Protein AF-A0A2T7P082-F1 (afdb_monomer)

Nearest PDB structures (foldseek):
  3e4b-assembly1_A  TM=2.153E-01  e=4.544E+00  Pseudomonas fluorescens

Sequence (192 aa):
MSVCWSILVTSRGQCLWRNLQSLGLQDWYLEPENSLLIKTIQALAFVPPDDVIEAFQQLMDSLDADTDETLSDFLAYFESTCTWLGIVQRGRRRRPKFDVAMWNVYNRVGDNLPRTNNSVEGWHRAFDKRMSVTHPTLGRLVSKLRKEQASTELMNEQLAMGNLETFPQTTHRAKEDEITFWHNLLMLVTLN

Solvent-accessible surface area (backbone atoms only — not comparable to full-atom values): 11313 Å² total; per-residue (Å²): 144,86,87,66,66,42,51,39,57,64,48,42,56,51,50,53,50,52,51,42,50,74,71,64,44,56,71,63,41,69,41,68,67,50,39,47,52,57,48,52,67,58,48,48,30,59,36,56,80,86,49,35,63,59,58,49,50,57,53,58,75,68,52,52,70,72,56,46,63,73,38,44,72,58,49,52,50,45,34,58,41,52,36,72,76,49,70,62,61,91,88,42,71,53,84,40,78,40,58,55,84,66,55,47,40,33,68,42,60,76,67,70,49,78,69,53,56,56,68,58,52,50,49,49,54,53,48,51,63,74,62,72,55,96,79,66,54,70,71,58,48,52,57,49,52,54,51,50,49,54,55,49,53,54,50,51,53,37,50,75,71,66,54,78,78,76,72,85,77,75,85,56,66,77,60,53,56,53,50,54,49,51,52,52,49,50,57,60,63,74,72,112

pLDDT: mean 72.01, std 17.74, range [27.83, 91.75]

Foldseek 3Di:
DPDPQLVQLVVVLVVLVVQCVVLVCPVVCVDPVNVVLSVQLSCLLQDDLVCSQVSVVVSLVPDDPVRCVSCVSSVVVCCQAANQNDPCDPNDGDDHPDRSVRRRCNVVVVVVHDSHCVVVVVVVVVLCVVLVDPDDDPVSVVVSVVVVVVVVVVVVVCVVVVNPPDDPPDPPVVVVVVVVVVVVVVVVVVPD

Structure (mmCIF, N/CA/C/O backbone):
data_AF-A0A2T7P082-F1
#
_entry.id   AF-A0A2T7P082-F1
#
loop_
_atom_site.group_PDB
_atom_site.id
_atom_site.type_symbol
_atom_site.label_atom_id
_atom_site.label_alt_id
_atom_site.label_comp_id
_atom_site.label_asym_id
_atom_site.label_entity_id
_atom_site.label_seq_id
_atom_site.pdbx_PDB_ins_code
_atom_site.Cartn_x
_atom_site.Cartn_y
_atom_site.Cartn_z
_atom_site.occupancy
_atom_site.B_iso_or_equiv
_atom_site.auth_seq_id
_atom_site.auth_comp_id
_atom_site.auth_asym_id
_atom_site.auth_atom_id
_atom_site.pdbx_PDB_model_num
ATOM 1 N N . MET A 1 1 ? -8.773 -11.435 13.326 1.00 27.83 1 MET A N 1
ATOM 2 C CA . MET A 1 1 ? -8.042 -11.564 12.044 1.00 27.83 1 MET A CA 1
ATOM 3 C C . MET A 1 1 ? -8.545 -10.536 11.028 1.00 27.83 1 MET A C 1
ATOM 5 O O . MET A 1 1 ? -9.028 -10.900 9.970 1.00 27.83 1 MET A O 1
ATOM 9 N N . SER A 1 2 ? -8.448 -9.242 11.339 1.00 31.81 2 SER A N 1
ATOM 10 C CA . SER A 1 2 ? -8.725 -8.177 10.365 1.00 31.81 2 SER A CA 1
ATOM 11 C C . SER A 1 2 ? -7.968 -6.925 10.796 1.00 31.81 2 SER A C 1
ATOM 13 O O . SER A 1 2 ? -8.520 -6.022 11.408 1.00 31.81 2 SER A O 1
ATOM 15 N N . VAL A 1 3 ? -6.645 -6.953 10.624 1.00 31.61 3 VAL A N 1
ATOM 16 C CA . VAL A 1 3 ? -5.763 -5.833 11.012 1.00 31.61 3 VAL A CA 1
ATOM 17 C C . VAL A 1 3 ? -4.799 -5.444 9.885 1.00 31.61 3 VAL A C 1
ATOM 19 O O . VAL A 1 3 ? -3.891 -4.661 10.104 1.00 31.61 3 VAL A O 1
ATOM 22 N N . CYS A 1 4 ? -4.962 -5.961 8.661 1.00 32.59 4 CYS A N 1
ATOM 23 C CA . CYS A 1 4 ? -3.943 -5.765 7.621 1.00 32.59 4 CYS A CA 1
ATOM 24 C C . CYS A 1 4 ? -4.495 -5.566 6.203 1.00 32.59 4 CYS A C 1
ATOM 26 O O . CYS A 1 4 ? -3.857 -5.971 5.241 1.00 32.59 4 CYS A O 1
ATOM 28 N N . TRP A 1 5 ? -5.676 -4.959 6.048 1.00 34.06 5 TRP A N 1
ATOM 29 C CA . TRP A 1 5 ? -6.229 -4.708 4.706 1.00 34.06 5 TRP A CA 1
ATOM 30 C C . TRP A 1 5 ? -5.867 -3.317 4.171 1.00 34.06 5 TRP A C 1
ATOM 32 O O . TRP A 1 5 ? -5.486 -3.169 3.018 1.00 34.06 5 TRP A O 1
ATOM 42 N N . SER A 1 6 ? -5.843 -2.299 5.032 1.00 38.06 6 SER A N 1
ATOM 43 C CA . SER A 1 6 ? -5.494 -0.926 4.640 1.00 38.06 6 SER A CA 1
ATOM 44 C C . SER A 1 6 ? -3.979 -0.661 4.536 1.00 38.06 6 SER A C 1
ATOM 46 O O . SER A 1 6 ? -3.558 0.345 3.973 1.00 38.06 6 SER A O 1
ATOM 48 N N . ILE A 1 7 ? -3.144 -1.567 5.062 1.00 41.41 7 ILE A N 1
ATOM 49 C CA . ILE A 1 7 ? -1.682 -1.524 4.899 1.00 41.41 7 ILE A CA 1
ATOM 50 C C . ILE A 1 7 ? -1.299 -1.914 3.469 1.00 41.41 7 ILE A C 1
ATOM 52 O O . ILE A 1 7 ? -0.265 -1.475 2.991 1.00 41.41 7 ILE A O 1
ATOM 56 N N . LEU A 1 8 ? -2.119 -2.680 2.746 1.00 45.69 8 LEU A N 1
ATOM 57 C CA . LEU A 1 8 ? -1.690 -3.312 1.501 1.00 45.69 8 LEU A CA 1
ATOM 58 C C . LEU A 1 8 ? -1.368 -2.333 0.371 1.00 45.69 8 LEU A C 1
ATOM 60 O O . LEU A 1 8 ? -0.410 -2.598 -0.332 1.00 45.69 8 LEU A O 1
ATOM 64 N N . VAL A 1 9 ? -2.045 -1.189 0.217 1.00 48.53 9 VAL A N 1
ATOM 65 C CA . VAL A 1 9 ? -1.730 -0.253 -0.890 1.00 48.53 9 VAL A CA 1
ATOM 66 C C . VAL A 1 9 ? -0.492 0.601 -0.613 1.00 48.53 9 VAL A C 1
ATOM 68 O O . VAL A 1 9 ? 0.390 0.696 -1.462 1.00 48.53 9 VAL A O 1
ATOM 71 N N . THR A 1 10 ? -0.374 1.202 0.575 1.00 52.78 10 THR A N 1
ATOM 72 C CA . THR A 1 10 ? 0.832 1.959 0.965 1.00 52.78 10 THR A CA 1
ATOM 73 C C . THR A 1 10 ? 2.030 1.043 1.193 1.00 52.78 10 THR A C 1
ATOM 75 O O . THR A 1 10 ? 3.139 1.374 0.784 1.00 52.78 10 THR A O 1
ATOM 78 N N . SER A 1 11 ? 1.819 -0.138 1.776 1.00 63.59 11 SER A N 1
ATOM 79 C CA . SER A 1 11 ? 2.851 -1.172 1.874 1.00 63.59 11 SER A CA 1
ATOM 80 C C . SER A 1 11 ? 3.227 -1.708 0.503 1.00 63.59 11 SER A C 1
ATOM 82 O O . SER A 1 11 ? 4.404 -1.919 0.268 1.00 63.59 11 SER A O 1
ATOM 84 N N . ARG A 1 12 ? 2.289 -1.859 -0.441 1.00 69.44 12 ARG A N 1
ATOM 85 C CA . ARG A 1 12 ? 2.613 -2.277 -1.813 1.00 69.44 12 ARG A CA 1
ATOM 86 C C . ARG A 1 12 ? 3.470 -1.243 -2.522 1.00 69.44 12 ARG A C 1
ATOM 88 O O . ARG A 1 12 ? 4.502 -1.632 -3.050 1.00 69.44 12 ARG A O 1
ATOM 95 N N . GLY A 1 13 ? 3.106 0.040 -2.494 1.00 74.31 13 GLY A N 1
ATOM 96 C CA . GLY A 1 13 ? 3.964 1.097 -3.045 1.00 74.31 13 GLY A CA 1
ATOM 97 C C . GLY A 1 13 ? 5.368 1.054 -2.432 1.00 74.31 13 GLY A C 1
ATOM 98 O O . GLY A 1 13 ? 6.366 1.066 -3.146 1.00 74.31 13 GLY A O 1
ATOM 99 N N . GLN A 1 14 ? 5.454 0.863 -1.112 1.00 78.62 14 GLN A N 1
ATOM 100 C CA . GLN A 1 14 ? 6.728 0.728 -0.408 1.00 78.62 14 GLN A CA 1
ATOM 101 C C . GLN A 1 14 ? 7.499 -0.558 -0.762 1.00 78.62 14 GLN A C 1
ATOM 103 O O . GLN A 1 14 ? 8.725 -0.537 -0.830 1.00 78.62 14 GLN A O 1
ATOM 108 N N . CYS A 1 15 ? 6.818 -1.687 -0.949 1.00 82.00 15 CYS A N 1
ATOM 109 C CA . CYS A 1 15 ? 7.418 -2.968 -1.319 1.00 82.00 15 CYS A CA 1
ATOM 110 C C . CYS A 1 15 ? 7.942 -2.933 -2.754 1.00 82.00 15 CYS A C 1
ATOM 112 O O . CYS A 1 15 ? 9.057 -3.388 -2.986 1.00 82.00 15 CYS A O 1
ATOM 114 N N . LEU A 1 16 ? 7.183 -2.343 -3.681 1.00 83.62 16 LEU A N 1
ATOM 115 C CA . LEU A 1 16 ? 7.618 -2.116 -5.059 1.00 83.62 16 LEU A CA 1
ATOM 116 C C . LEU A 1 16 ? 8.822 -1.179 -5.093 1.00 83.62 16 LEU A C 1
ATOM 118 O O . LEU A 1 16 ? 9.816 -1.499 -5.731 1.00 83.62 16 LEU A O 1
ATOM 122 N N . TRP A 1 17 ? 8.789 -0.090 -4.323 1.00 86.75 17 TRP A N 1
ATOM 123 C CA . TRP A 1 17 ? 9.935 0.805 -4.195 1.00 86.75 17 TRP A CA 1
ATOM 124 C C . TRP A 1 17 ? 11.178 0.087 -3.658 1.00 86.75 17 TRP A C 1
ATOM 126 O O . TRP A 1 17 ? 12.250 0.199 -4.238 1.00 86.75 17 TRP A O 1
ATOM 136 N N . ARG A 1 18 ? 11.048 -0.711 -2.591 1.00 87.12 18 ARG A N 1
ATOM 137 C CA . ARG A 1 18 ? 12.175 -1.489 -2.047 1.00 87.12 18 ARG A CA 1
ATOM 138 C C . ARG A 1 18 ? 12.719 -2.513 -3.040 1.00 87.12 18 ARG A C 1
ATOM 140 O O . ARG A 1 18 ? 13.927 -2.721 -3.072 1.00 87.12 18 ARG A O 1
ATOM 147 N N . ASN A 1 19 ? 11.850 -3.149 -3.824 1.00 86.75 19 ASN A N 1
ATOM 148 C CA . ASN A 1 19 ? 12.273 -4.072 -4.872 1.00 86.75 19 ASN A CA 1
ATOM 149 C C . ASN A 1 19 ? 13.068 -3.328 -5.958 1.00 86.75 19 ASN A C 1
ATOM 151 O O . ASN A 1 19 ? 14.204 -3.699 -6.239 1.00 86.75 19 ASN A O 1
ATOM 155 N N . LEU A 1 20 ? 12.542 -2.208 -6.451 1.00 89.25 20 LEU A N 1
ATOM 156 C CA . LEU A 1 20 ? 13.211 -1.350 -7.429 1.00 89.25 20 LEU A CA 1
ATOM 157 C C . LEU A 1 20 ? 14.576 -0.858 -6.915 1.00 89.25 20 LEU A C 1
ATOM 159 O O . LEU A 1 20 ? 15.576 -0.911 -7.626 1.00 89.25 20 LEU A O 1
ATOM 163 N N . GLN A 1 21 ? 14.650 -0.477 -5.636 1.00 90.25 21 GLN A N 1
ATOM 164 C CA . GLN A 1 21 ? 15.907 -0.127 -4.976 1.00 90.25 21 GLN A CA 1
ATOM 165 C C . GLN A 1 21 ? 16.893 -1.297 -4.912 1.00 90.25 21 GLN A C 1
ATOM 167 O O . GLN A 1 21 ? 18.086 -1.080 -5.101 1.00 90.25 21 GLN A O 1
ATOM 172 N N . SER A 1 22 ? 16.422 -2.515 -4.632 1.00 90.38 22 SER A N 1
ATOM 173 C CA . SER A 1 22 ? 17.282 -3.703 -4.565 1.00 90.38 22 SER A CA 1
ATOM 174 C C . SER A 1 22 ? 17.858 -4.114 -5.921 1.00 90.38 22 SER A C 1
ATOM 176 O O . SER A 1 22 ? 18.912 -4.739 -5.957 1.00 90.38 22 SER A O 1
ATOM 178 N N . LEU A 1 23 ? 17.199 -3.715 -7.013 1.00 90.44 23 LEU A N 1
ATOM 179 C CA . LEU A 1 23 ? 17.652 -3.920 -8.389 1.00 90.44 23 LEU A CA 1
ATOM 180 C C . LEU A 1 23 ? 18.589 -2.804 -8.885 1.00 90.44 23 LEU A C 1
ATOM 182 O O . LEU A 1 23 ? 19.071 -2.866 -10.007 1.00 90.44 23 LEU A O 1
ATOM 186 N N . GLY A 1 24 ? 18.854 -1.775 -8.070 1.00 90.88 24 GLY A N 1
ATOM 187 C CA . GLY A 1 24 ? 19.717 -0.653 -8.457 1.00 90.88 24 GLY A CA 1
ATOM 188 C C . GLY A 1 24 ? 19.071 0.343 -9.428 1.00 90.88 24 GLY A C 1
ATOM 189 O O . GLY A 1 24 ? 19.746 1.246 -9.903 1.00 90.88 24 GLY A O 1
ATOM 190 N N . LEU A 1 25 ? 17.761 0.249 -9.677 1.00 91.44 25 LEU A N 1
ATOM 191 C CA . LEU A 1 25 ? 17.032 1.073 -10.656 1.00 91.44 25 LEU A CA 1
ATOM 192 C C . LEU A 1 25 ? 16.650 2.473 -10.135 1.00 91.44 25 LEU A C 1
ATOM 194 O O . LEU A 1 25 ? 15.729 3.113 -10.634 1.00 91.44 25 LEU A O 1
ATOM 198 N N . GLN A 1 26 ? 17.329 2.954 -9.095 1.00 91.38 26 GLN A N 1
ATOM 199 C CA . GLN A 1 26 ? 16.997 4.210 -8.415 1.00 91.38 26 GLN A CA 1
ATOM 200 C C . GLN A 1 26 ? 17.194 5.416 -9.329 1.00 91.38 26 GLN A C 1
ATOM 202 O O . GLN A 1 26 ? 16.302 6.256 -9.416 1.00 91.38 26 GLN A O 1
ATOM 207 N N . ASP A 1 27 ? 18.334 5.459 -10.018 1.00 90.44 27 ASP A N 1
ATOM 208 C CA . ASP A 1 27 ? 18.674 6.541 -10.939 1.00 90.44 27 ASP A CA 1
ATOM 209 C C . ASP A 1 27 ? 17.796 6.488 -12.193 1.00 90.44 27 ASP A C 1
ATOM 211 O O . ASP A 1 27 ? 17.297 7.516 -12.636 1.00 90.44 27 ASP A O 1
ATOM 215 N N . TRP A 1 28 ? 17.502 5.280 -12.688 1.00 90.00 28 TRP A N 1
ATOM 216 C CA . TRP A 1 28 ? 16.560 5.056 -13.788 1.00 90.00 28 TRP A CA 1
ATOM 217 C C . TRP A 1 28 ? 15.158 5.600 -13.463 1.00 90.00 28 TRP A C 1
ATOM 219 O O . TRP A 1 28 ? 14.527 6.255 -14.289 1.00 90.00 28 TRP A O 1
ATOM 229 N N . TYR A 1 29 ? 14.686 5.420 -12.226 1.00 90.12 29 TYR A N 1
ATOM 230 C CA . TYR A 1 29 ? 13.394 5.946 -11.771 1.00 90.12 29 TYR A CA 1
ATOM 231 C C . TYR A 1 29 ? 13.342 7.483 -11.651 1.00 90.12 29 TYR A C 1
ATOM 233 O O . TYR A 1 29 ? 12.246 8.042 -11.562 1.00 90.12 29 TYR A O 1
ATOM 241 N N . LEU A 1 30 ? 14.480 8.190 -11.624 1.00 90.56 30 LEU A N 1
ATOM 242 C CA . LEU A 1 30 ? 14.488 9.660 -11.550 1.00 90.56 30 LEU A CA 1
ATOM 243 C C . LEU A 1 30 ? 13.947 10.311 -12.826 1.00 90.56 30 LEU A C 1
ATOM 245 O O . LEU A 1 30 ? 13.477 11.450 -12.775 1.00 90.56 30 LEU A O 1
ATOM 249 N N . GLU A 1 31 ? 13.989 9.599 -13.950 1.00 91.75 31 GLU A N 1
ATOM 250 C CA . GLU A 1 31 ? 13.405 10.068 -15.1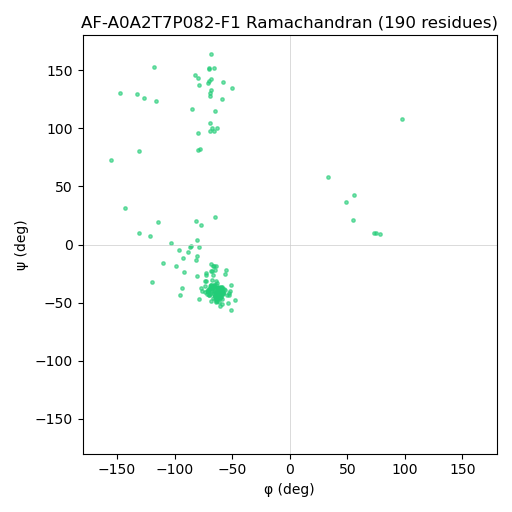98 1.00 91.75 31 GLU A CA 1
ATOM 251 C C . GLU A 1 31 ? 11.867 10.110 -15.091 1.00 91.75 31 GLU A C 1
ATOM 253 O O . GLU A 1 31 ? 11.245 9.147 -14.622 1.00 91.75 31 GLU A O 1
ATOM 258 N N . PRO A 1 32 ? 11.214 11.211 -15.514 1.00 89.44 32 PRO A N 1
ATOM 259 C CA . PRO A 1 32 ? 9.769 11.375 -15.352 1.00 89.44 32 PRO A CA 1
ATOM 260 C C . PRO A 1 32 ? 8.930 10.262 -15.989 1.00 89.44 32 PRO A C 1
ATOM 262 O O . PRO A 1 32 ? 7.928 9.852 -15.402 1.00 89.44 32 PRO A O 1
ATOM 265 N N . GLU A 1 33 ? 9.342 9.766 -17.156 1.00 88.19 33 GLU A N 1
ATOM 266 C CA . GLU A 1 33 ? 8.649 8.715 -17.913 1.00 88.19 33 GLU A CA 1
ATOM 267 C C . GLU A 1 33 ? 8.692 7.374 -17.166 1.00 88.19 33 GLU A C 1
ATOM 269 O O . GLU A 1 33 ? 7.655 6.753 -16.923 1.00 88.19 33 GLU A O 1
ATOM 274 N N . ASN A 1 34 ? 9.865 6.998 -16.656 1.00 88.50 34 ASN A N 1
ATOM 275 C CA . ASN A 1 34 ? 10.063 5.788 -15.855 1.00 88.50 34 ASN A CA 1
ATOM 276 C C . ASN A 1 34 ? 9.318 5.871 -14.514 1.00 88.50 34 AS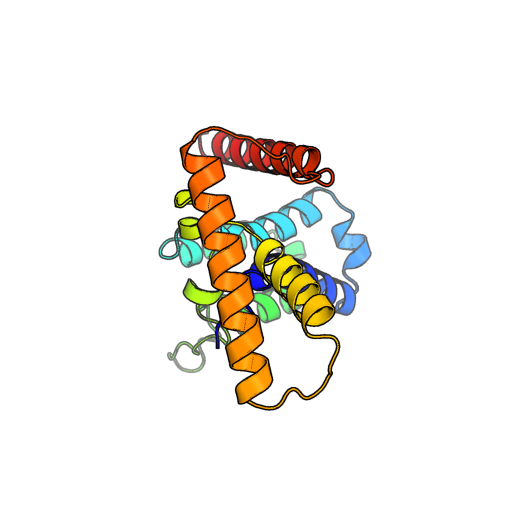N A C 1
ATOM 278 O O . ASN A 1 34 ? 8.678 4.913 -14.069 1.00 88.50 34 ASN A O 1
ATOM 282 N N . SER A 1 35 ? 9.336 7.046 -13.873 1.00 88.19 35 SER A N 1
ATOM 283 C CA . SER A 1 35 ? 8.550 7.293 -12.662 1.00 88.19 35 SER A CA 1
ATOM 284 C C . SER A 1 35 ? 7.054 7.128 -12.919 1.00 88.19 35 SER A C 1
ATOM 286 O O . SER A 1 35 ? 6.342 6.553 -12.087 1.00 88.19 35 SER A O 1
ATOM 288 N N . LEU A 1 36 ? 6.573 7.623 -14.061 1.00 88.38 36 LEU A N 1
ATOM 289 C CA . LEU A 1 36 ? 5.182 7.489 -14.465 1.00 88.38 36 LEU A CA 1
ATOM 290 C C . LEU A 1 36 ? 4.821 6.021 -14.685 1.00 88.38 36 LEU A C 1
ATOM 292 O O . LEU A 1 36 ? 3.833 5.581 -14.109 1.00 88.38 36 LEU A O 1
ATOM 296 N N . LEU A 1 37 ? 5.645 5.245 -15.393 1.00 88.62 37 LEU A N 1
ATOM 297 C CA . LEU A 1 37 ? 5.424 3.811 -15.604 1.00 88.62 37 LEU A CA 1
ATOM 298 C C . LEU A 1 37 ? 5.234 3.056 -14.279 1.00 88.62 37 LEU A C 1
ATOM 300 O O . LEU A 1 37 ? 4.238 2.358 -14.076 1.00 88.62 37 LEU A O 1
ATOM 304 N N . ILE A 1 38 ? 6.139 3.253 -13.320 1.00 87.81 38 ILE A N 1
ATOM 305 C CA . ILE A 1 38 ? 6.046 2.610 -12.002 1.00 87.81 38 ILE A CA 1
ATOM 306 C C . ILE A 1 38 ? 4.800 3.068 -11.229 1.00 87.81 38 ILE A C 1
ATOM 308 O O . ILE A 1 38 ? 4.184 2.273 -10.509 1.00 87.81 38 ILE A O 1
ATOM 312 N N . LYS A 1 39 ? 4.391 4.334 -11.370 1.00 87.31 39 LYS A N 1
ATOM 313 C CA . LYS A 1 39 ? 3.136 4.838 -10.791 1.00 87.31 39 LYS A CA 1
ATOM 314 C C . LYS A 1 39 ? 1.914 4.231 -11.477 1.00 87.31 39 LYS A C 1
ATOM 316 O O . LYS A 1 39 ? 0.962 3.905 -10.774 1.00 87.31 39 LYS A O 1
ATOM 321 N N . THR A 1 40 ? 1.950 3.994 -12.784 1.00 86.25 40 THR A N 1
ATOM 322 C CA . THR A 1 40 ? 0.889 3.304 -13.534 1.00 86.25 40 THR A CA 1
ATOM 323 C C . THR A 1 40 ? 0.734 1.860 -13.056 1.00 86.25 40 THR A C 1
ATOM 325 O O . THR A 1 40 ? -0.375 1.427 -12.743 1.00 86.25 40 THR A O 1
ATOM 328 N N . ILE A 1 41 ? 1.841 1.141 -12.836 1.00 85.50 41 ILE A N 1
ATOM 329 C CA . ILE A 1 41 ? 1.825 -0.206 -12.230 1.00 85.50 41 ILE A CA 1
ATOM 330 C C . ILE A 1 41 ? 1.211 -0.175 -10.818 1.00 85.50 41 ILE A C 1
ATOM 332 O O . ILE A 1 41 ? 0.480 -1.084 -10.405 1.00 85.50 41 ILE A O 1
ATOM 336 N N . GLN A 1 42 ? 1.468 0.876 -10.036 1.00 84.69 42 GLN A N 1
ATOM 337 C CA . GLN A 1 42 ? 0.803 1.071 -8.742 1.00 84.69 42 GLN A CA 1
ATOM 338 C C . GLN A 1 42 ? -0.690 1.393 -8.900 1.00 84.69 42 GLN A C 1
ATOM 340 O O . GLN A 1 42 ? -1.499 0.906 -8.105 1.00 84.69 42 GLN A O 1
ATOM 345 N N . ALA A 1 43 ? -1.054 2.152 -9.933 1.00 86.44 43 ALA A N 1
ATOM 346 C CA . ALA A 1 43 ? -2.418 2.574 -10.222 1.00 86.44 43 ALA A CA 1
ATOM 347 C C . ALA A 1 43 ? -3.344 1.412 -10.616 1.00 86.44 43 ALA A C 1
ATOM 349 O O . ALA A 1 43 ? -4.551 1.518 -10.424 1.00 86.44 43 ALA A O 1
ATOM 350 N N . LEU A 1 44 ? -2.806 0.257 -11.024 1.00 84.88 44 LEU A N 1
ATOM 351 C CA . LEU A 1 44 ? -3.591 -0.965 -11.262 1.00 84.88 44 LEU A CA 1
ATOM 352 C C . LEU A 1 44 ? -4.432 -1.407 -10.053 1.00 84.88 44 LEU A C 1
ATOM 354 O O . LEU A 1 44 ? -5.413 -2.124 -10.209 1.00 84.88 44 LEU A O 1
ATOM 358 N N . ALA A 1 45 ? -4.083 -0.983 -8.832 1.00 83.56 45 ALA A N 1
ATOM 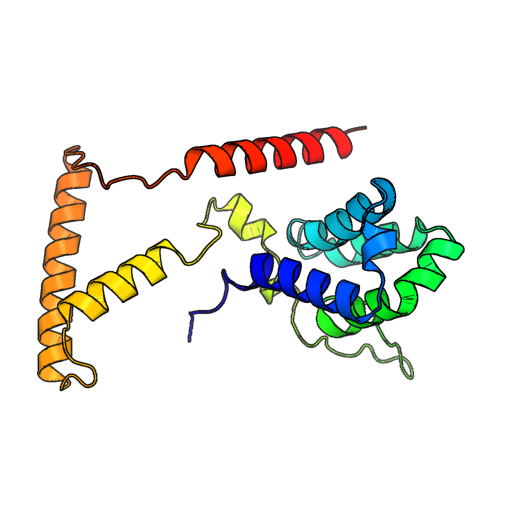359 C CA . ALA A 1 45 ? -4.916 -1.212 -7.648 1.00 83.56 45 ALA A CA 1
ATOM 360 C C . ALA A 1 45 ? -6.285 -0.506 -7.706 1.00 83.56 45 ALA A C 1
ATOM 362 O O . ALA A 1 45 ? -7.184 -0.877 -6.954 1.00 83.56 45 ALA A O 1
ATOM 363 N N . PHE A 1 46 ? -6.434 0.494 -8.573 1.00 83.94 46 PHE A N 1
ATOM 364 C CA . PHE A 1 46 ? -7.646 1.286 -8.770 1.00 83.94 46 PHE A CA 1
ATOM 365 C C . PHE A 1 46 ? -8.422 0.895 -10.031 1.00 83.94 46 PHE A C 1
ATOM 367 O O . PHE A 1 46 ? -9.435 1.517 -10.316 1.00 83.94 46 PHE A O 1
ATOM 374 N N . VAL A 1 47 ? -7.973 -0.105 -10.786 1.00 85.44 47 VAL A N 1
ATOM 375 C CA . VAL A 1 47 ? -8.712 -0.637 -11.940 1.00 85.44 47 VAL A CA 1
ATOM 376 C C . VAL A 1 47 ? -9.768 -1.629 -11.430 1.00 85.44 47 VAL A C 1
ATOM 378 O O . VAL A 1 47 ? -9.499 -2.305 -10.429 1.00 85.44 47 VAL A O 1
ATOM 381 N N . PRO A 1 48 ? -10.960 -1.740 -12.048 1.00 86.50 48 PRO A N 1
ATOM 382 C CA . PRO A 1 48 ? -11.923 -2.781 -11.700 1.00 86.50 48 PRO A CA 1
ATOM 383 C C . PRO A 1 48 ? -11.255 -4.167 -11.678 1.00 86.50 48 PRO A C 1
ATOM 385 O O . PRO A 1 48 ? -10.486 -4.466 -12.589 1.00 86.50 48 PRO A O 1
ATOM 388 N N . PRO A 1 49 ? -11.503 -5.020 -10.663 1.00 83.25 49 PRO A N 1
ATOM 389 C CA . PRO A 1 49 ? -10.800 -6.296 -10.492 1.00 83.25 49 PRO A CA 1
ATOM 390 C C . PRO A 1 49 ? -10.776 -7.197 -11.732 1.00 83.25 49 PRO A C 1
ATOM 392 O O . PRO A 1 49 ? -9.781 -7.887 -11.953 1.00 83.25 49 PRO A O 1
ATOM 395 N N . ASP A 1 50 ? -11.852 -7.168 -12.518 1.00 84.56 50 ASP A N 1
ATOM 396 C CA . ASP A 1 50 ? -12.010 -7.970 -13.733 1.00 84.56 50 ASP A CA 1
ATOM 397 C C . ASP A 1 50 ? -11.125 -7.458 -14.887 1.00 84.56 50 ASP A C 1
ATOM 399 O O . ASP A 1 50 ? -10.583 -8.259 -15.648 1.00 84.56 50 ASP A O 1
ATOM 403 N N . ASP A 1 51 ? -10.876 -6.146 -14.938 1.00 84.81 51 ASP A N 1
ATOM 404 C CA . ASP A 1 51 ? -10.129 -5.471 -16.010 1.00 84.81 51 ASP A CA 1
ATOM 405 C C . ASP A 1 51 ? -8.628 -5.340 -15.696 1.00 84.81 51 ASP A C 1
ATOM 407 O O . ASP A 1 51 ? -7.820 -5.022 -16.567 1.00 84.81 51 ASP A O 1
ATOM 411 N N . VAL A 1 52 ? -8.214 -5.607 -14.449 1.00 83.06 52 VAL A N 1
ATOM 412 C CA . VAL A 1 52 ? -6.812 -5.506 -13.992 1.00 83.06 52 VAL A CA 1
ATOM 413 C C . VAL A 1 52 ? -5.848 -6.278 -14.897 1.00 83.06 52 VAL A C 1
ATOM 415 O O . VAL A 1 52 ? -4.723 -5.835 -15.130 1.00 83.06 52 VAL A O 1
ATOM 418 N N . ILE A 1 53 ? -6.264 -7.463 -15.350 1.00 80.06 53 ILE A N 1
ATOM 419 C CA . ILE A 1 53 ? -5.429 -8.351 -16.166 1.00 80.06 53 ILE A CA 1
ATOM 420 C C . ILE A 1 53 ? -5.190 -7.726 -17.538 1.00 80.06 53 ILE A C 1
ATOM 422 O O . ILE A 1 53 ? -4.045 -7.651 -17.979 1.00 80.06 53 ILE A O 1
ATOM 426 N N . GLU A 1 54 ? -6.258 -7.262 -18.180 1.00 83.50 54 GLU A N 1
ATOM 427 C CA . GLU A 1 54 ? -6.194 -6.641 -19.498 1.00 83.50 54 GLU A CA 1
ATOM 428 C C . GLU A 1 54 ? -5.399 -5.331 -19.449 1.00 83.50 54 GLU A C 1
ATOM 430 O O . GLU A 1 54 ? -4.490 -5.132 -20.251 1.00 83.50 54 GLU A O 1
ATOM 435 N N . ALA A 1 55 ? -5.648 -4.491 -18.441 1.00 85.56 55 ALA A N 1
ATOM 436 C CA . ALA A 1 55 ? -4.933 -3.231 -18.253 1.00 85.56 55 ALA A CA 1
ATOM 437 C C . ALA A 1 55 ? -3.418 -3.425 -18.072 1.00 85.56 55 ALA A C 1
ATOM 439 O O . ALA A 1 55 ? -2.626 -2.617 -18.552 1.00 85.56 55 ALA A O 1
ATOM 440 N N . PHE A 1 56 ? -2.987 -4.497 -17.397 1.00 84.00 56 PHE A N 1
ATOM 441 C CA . PHE A 1 56 ? -1.558 -4.795 -17.298 1.00 84.00 56 PHE A CA 1
ATOM 442 C C . PHE A 1 56 ? -0.977 -5.302 -18.620 1.00 84.00 56 PHE A C 1
ATOM 444 O O . PHE A 1 56 ? 0.137 -4.926 -18.961 1.00 84.00 56 PHE A O 1
ATOM 451 N N . GLN A 1 57 ? -1.697 -6.148 -19.362 1.00 83.69 57 GLN A N 1
ATOM 452 C CA . GLN A 1 57 ? -1.219 -6.633 -20.662 1.00 83.69 57 GLN A CA 1
ATOM 453 C C . GLN A 1 57 ? -1.017 -5.478 -21.642 1.00 83.69 57 GLN A C 1
ATOM 455 O O . GLN A 1 57 ? 0.047 -5.372 -22.238 1.00 83.69 57 GLN A O 1
ATOM 460 N N . GLN A 1 58 ? -1.975 -4.553 -21.710 1.00 86.06 58 GLN A N 1
ATOM 461 C CA . GLN A 1 58 ? -1.845 -3.340 -22.518 1.00 86.06 58 GLN A CA 1
ATOM 462 C C . GLN A 1 58 ? -0.640 -2.487 -22.097 1.00 86.06 58 GLN A C 1
ATOM 464 O O . GLN A 1 58 ? 0.046 -1.929 -22.949 1.00 86.06 58 GLN A O 1
ATOM 469 N N . LEU A 1 59 ? -0.354 -2.405 -20.791 1.00 85.88 59 LEU A N 1
ATOM 470 C CA . LEU A 1 59 ? 0.825 -1.702 -20.292 1.00 85.88 59 LEU A CA 1
ATOM 471 C C . LEU A 1 59 ? 2.122 -2.377 -20.753 1.00 85.88 59 LEU A C 1
ATOM 473 O O . LEU A 1 59 ? 3.027 -1.682 -21.199 1.00 85.88 59 LEU A O 1
ATOM 477 N N . MET A 1 60 ? 2.199 -3.706 -20.674 1.00 83.50 60 MET A N 1
ATOM 478 C CA . MET A 1 60 ? 3.357 -4.482 -21.129 1.00 83.50 60 MET A CA 1
ATOM 479 C C . MET A 1 60 ? 3.589 -4.358 -22.632 1.00 83.50 60 MET A C 1
ATOM 481 O O . MET A 1 60 ? 4.713 -4.118 -23.056 1.00 83.50 60 MET A O 1
ATOM 485 N N . ASP A 1 61 ? 2.522 -4.447 -23.424 1.00 84.56 61 ASP A N 1
ATOM 486 C CA . ASP A 1 61 ? 2.588 -4.321 -24.882 1.00 84.56 61 ASP A CA 1
ATOM 487 C C . ASP A 1 61 ? 3.000 -2.905 -25.332 1.00 84.56 61 ASP A C 1
ATOM 489 O O . ASP A 1 61 ? 3.419 -2.716 -26.473 1.00 84.56 61 ASP A O 1
ATOM 493 N N . SER A 1 62 ? 2.883 -1.908 -24.447 1.00 86.25 62 SER A N 1
ATOM 494 C CA . SER A 1 62 ? 3.288 -0.521 -24.709 1.00 86.25 62 SER A CA 1
ATOM 495 C C . SER A 1 62 ? 4.750 -0.209 -24.371 1.00 86.25 62 SER A C 1
ATOM 497 O O . SER A 1 62 ? 5.193 0.907 -24.636 1.00 86.25 62 SER A O 1
ATOM 499 N N . LEU A 1 63 ? 5.489 -1.147 -23.764 1.00 86.12 63 LEU A N 1
ATOM 500 C CA . LEU A 1 63 ? 6.883 -0.927 -23.374 1.00 86.12 63 LEU A CA 1
ATOM 501 C C . LEU A 1 63 ? 7.835 -1.059 -24.565 1.00 86.12 63 LEU A C 1
ATOM 503 O O . LEU A 1 63 ? 7.752 -2.002 -25.351 1.00 86.12 63 LEU A O 1
ATOM 507 N N . ASP A 1 64 ? 8.800 -0.145 -24.641 1.00 87.69 64 ASP A N 1
ATOM 508 C CA . ASP A 1 64 ? 9.931 -0.277 -25.553 1.00 87.69 64 ASP A CA 1
ATOM 509 C C . ASP A 1 64 ? 10.866 -1.408 -25.098 1.00 87.69 64 ASP A C 1
ATOM 511 O O . ASP A 1 64 ? 11.001 -1.684 -23.903 1.00 87.69 64 ASP A O 1
ATOM 515 N N . ALA A 1 65 ? 11.558 -2.042 -26.051 1.00 85.69 65 ALA A N 1
ATOM 516 C CA . ALA A 1 65 ? 12.402 -3.213 -25.790 1.00 85.69 65 ALA A CA 1
ATOM 517 C C . ALA A 1 65 ? 13.489 -2.959 -24.726 1.00 85.69 65 ALA A C 1
ATOM 519 O O . ALA A 1 65 ? 13.718 -3.809 -23.868 1.00 85.69 65 ALA A O 1
ATOM 520 N N . ASP A 1 66 ? 14.110 -1.775 -24.741 1.00 85.56 66 ASP A N 1
ATOM 521 C CA . ASP A 1 66 ? 15.151 -1.398 -23.775 1.00 85.56 66 ASP A CA 1
ATOM 522 C C . ASP A 1 66 ? 14.582 -1.271 -22.348 1.00 85.56 66 ASP A C 1
ATOM 524 O O . ASP A 1 66 ? 15.222 -1.648 -21.359 1.00 85.56 66 ASP A O 1
ATOM 528 N N . THR A 1 67 ? 13.354 -0.757 -22.224 1.00 85.88 67 THR A N 1
ATOM 529 C CA . THR A 1 67 ? 12.645 -0.637 -20.946 1.00 85.88 67 THR A CA 1
ATOM 530 C C . THR A 1 67 ? 12.188 -1.998 -20.435 1.00 85.88 67 THR A C 1
ATOM 532 O O . THR A 1 67 ? 12.339 -2.270 -19.243 1.00 85.88 67 THR A O 1
ATOM 535 N N . ASP A 1 68 ? 11.666 -2.851 -21.316 1.00 84.94 68 ASP A N 1
ATOM 536 C CA . ASP A 1 68 ? 11.244 -4.213 -20.979 1.00 84.94 68 ASP A CA 1
ATOM 537 C C . ASP A 1 68 ? 12.425 -5.049 -20.459 1.00 84.94 68 ASP A C 1
ATOM 539 O O . ASP A 1 68 ? 12.334 -5.658 -19.391 1.00 84.94 68 ASP A O 1
ATOM 543 N N . GLU A 1 69 ? 13.586 -4.984 -21.122 1.00 87.56 69 GLU A N 1
ATOM 544 C CA . GLU A 1 69 ? 14.801 -5.669 -20.664 1.00 87.56 69 GLU A CA 1
ATOM 545 C C . GLU A 1 69 ? 15.274 -5.139 -19.301 1.00 87.56 69 GLU A C 1
ATOM 547 O O . GLU A 1 69 ? 15.539 -5.918 -18.382 1.00 87.56 69 GLU A O 1
ATOM 552 N N . THR A 1 70 ? 15.314 -3.813 -19.134 1.00 87.81 70 THR A N 1
ATOM 553 C CA . THR A 1 70 ? 15.730 -3.166 -17.878 1.00 87.81 70 THR A CA 1
ATOM 554 C C . THR A 1 70 ? 14.807 -3.529 -16.711 1.00 87.81 70 THR A C 1
ATOM 556 O O . THR A 1 70 ? 15.258 -3.695 -15.573 1.00 87.81 70 THR A O 1
ATOM 559 N N . LEU A 1 71 ? 13.505 -3.652 -16.975 1.00 87.50 71 LEU A N 1
ATOM 560 C CA . LEU A 1 71 ? 12.482 -3.876 -15.959 1.00 87.50 71 LEU A CA 1
ATOM 561 C C . LEU A 1 71 ? 12.112 -5.358 -15.789 1.00 87.50 71 LEU A C 1
ATOM 563 O O . LEU A 1 71 ? 11.362 -5.679 -14.868 1.00 87.50 71 LEU A O 1
ATOM 567 N N . SER A 1 72 ? 12.656 -6.268 -16.601 1.00 86.00 72 SER A N 1
ATOM 568 C CA . SER A 1 72 ? 12.320 -7.699 -16.614 1.00 86.00 72 SER A CA 1
ATOM 569 C C . SER A 1 72 ? 12.300 -8.330 -15.213 1.00 86.00 72 SER A C 1
ATOM 571 O O . SER A 1 72 ? 11.315 -8.959 -14.824 1.00 86.00 72 SER A O 1
ATOM 573 N N . ASP A 1 73 ? 13.329 -8.098 -14.389 1.00 86.19 73 ASP A N 1
ATOM 574 C CA . ASP A 1 73 ? 13.392 -8.651 -13.025 1.00 86.19 73 ASP A CA 1
ATOM 575 C C . ASP A 1 73 ? 12.349 -8.036 -12.074 1.00 86.19 73 ASP A C 1
ATOM 577 O O . ASP A 1 73 ? 11.785 -8.718 -11.207 1.00 86.19 73 ASP A O 1
ATOM 581 N N . PHE A 1 74 ? 12.053 -6.745 -12.243 1.00 86.94 74 PHE A N 1
ATOM 582 C CA . PHE A 1 74 ? 11.020 -6.048 -11.479 1.00 86.94 74 PHE A CA 1
ATOM 583 C C . PHE A 1 74 ? 9.618 -6.533 -11.873 1.00 86.94 74 PHE A C 1
ATOM 585 O O . PHE A 1 74 ? 8.779 -6.795 -11.003 1.00 86.94 74 PHE A O 1
ATOM 592 N N . LEU A 1 75 ? 9.365 -6.696 -13.171 1.00 83.62 75 LEU A N 1
ATOM 593 C CA . LEU A 1 75 ? 8.105 -7.198 -13.709 1.00 83.62 75 LEU A CA 1
ATOM 594 C C . LEU A 1 75 ? 7.892 -8.657 -13.322 1.00 83.62 75 LEU A C 1
ATOM 596 O O . LEU A 1 75 ? 6.820 -8.993 -12.827 1.00 83.62 75 LEU A O 1
ATOM 600 N N . ALA A 1 76 ? 8.924 -9.499 -13.383 1.00 82.00 76 ALA A N 1
ATOM 601 C CA . ALA A 1 76 ? 8.858 -10.876 -12.901 1.00 82.00 76 ALA A CA 1
ATOM 602 C C . ALA A 1 76 ? 8.517 -10.947 -11.398 1.00 82.00 76 ALA A C 1
ATOM 604 O O . ALA A 1 76 ? 7.731 -11.796 -10.952 1.00 82.00 76 ALA A O 1
ATOM 605 N N . TYR A 1 77 ? 9.060 -10.035 -10.583 1.00 81.06 77 TYR A N 1
ATOM 606 C CA . TYR A 1 77 ? 8.658 -9.899 -9.181 1.00 81.06 77 TYR A CA 1
ATOM 607 C C . TYR A 1 77 ? 7.187 -9.479 -9.045 1.00 81.06 77 TYR A C 1
ATOM 609 O O . TYR A 1 77 ? 6.453 -10.061 -8.236 1.00 81.06 77 TYR A O 1
ATOM 617 N N . PHE A 1 78 ? 6.744 -8.498 -9.830 1.00 77.94 78 PHE A N 1
ATOM 618 C CA . PHE A 1 78 ? 5.370 -8.003 -9.808 1.00 77.94 78 PHE A CA 1
ATOM 619 C C . PHE A 1 78 ? 4.364 -9.084 -10.227 1.00 77.94 78 PHE A C 1
ATOM 621 O O . PHE A 1 78 ? 3.411 -9.352 -9.491 1.00 77.94 78 PHE A O 1
ATOM 628 N N . GLU A 1 79 ? 4.613 -9.770 -11.340 1.00 75.25 79 GLU A N 1
ATOM 629 C CA . GLU A 1 79 ? 3.811 -10.883 -11.848 1.00 75.25 79 GLU A CA 1
ATOM 630 C C . GLU A 1 79 ? 3.775 -12.052 -10.863 1.00 75.25 79 GLU A C 1
ATOM 632 O O . GLU A 1 79 ? 2.712 -12.572 -10.537 1.00 75.25 79 GLU A O 1
ATOM 637 N N . SER A 1 80 ? 4.915 -12.461 -10.304 1.00 69.62 80 SER A N 1
ATOM 638 C CA . SER A 1 80 ? 4.932 -13.577 -9.347 1.00 69.62 80 SER A CA 1
ATOM 639 C C . SER A 1 80 ? 4.205 -13.261 -8.032 1.00 69.62 80 SER A C 1
ATOM 641 O O . SER A 1 80 ? 3.703 -14.172 -7.360 1.00 69.62 80 SER A O 1
ATOM 643 N N . THR A 1 81 ? 4.130 -11.982 -7.656 1.00 66.56 81 THR A N 1
ATOM 644 C CA . THR A 1 81 ? 3.586 -11.546 -6.368 1.00 66.56 81 THR A CA 1
ATOM 645 C C . THR A 1 81 ? 2.110 -11.148 -6.447 1.00 66.56 81 THR A C 1
ATOM 647 O O . THR A 1 81 ? 1.345 -11.528 -5.557 1.00 66.56 81 THR A O 1
ATOM 650 N N . CYS A 1 82 ? 1.699 -10.408 -7.479 1.00 59.59 82 CYS A N 1
ATOM 651 C CA . CYS A 1 82 ? 0.452 -9.633 -7.471 1.00 59.59 82 CYS A CA 1
ATOM 652 C C . CYS A 1 82 ? -0.544 -10.029 -8.561 1.00 59.59 82 CYS A C 1
ATOM 654 O O . CYS A 1 82 ? -1.751 -9.925 -8.348 1.00 59.59 82 CYS A O 1
ATOM 656 N N . THR A 1 83 ? -0.068 -10.465 -9.719 1.00 57.53 83 THR A N 1
ATOM 657 C CA . THR A 1 83 ? -0.899 -10.519 -10.920 1.00 57.53 83 THR A CA 1
ATOM 658 C C . THR A 1 83 ? -0.827 -11.926 -11.469 1.00 57.53 83 THR A C 1
ATOM 660 O O . THR A 1 83 ? 0.245 -12.465 -11.690 1.00 57.53 83 THR A O 1
ATOM 663 N N . TRP A 1 84 ? -1.969 -12.563 -11.685 1.00 53.06 84 TRP A N 1
ATOM 664 C CA . TRP A 1 84 ? -2.097 -13.942 -12.167 1.00 53.06 84 TRP A CA 1
ATOM 665 C C . TRP A 1 84 ? -1.552 -14.161 -13.608 1.00 53.06 84 TRP A C 1
ATOM 667 O O . TRP A 1 84 ? -1.992 -15.079 -14.299 1.00 53.06 84 TRP A O 1
ATOM 677 N N . LEU A 1 85 ? -0.627 -13.316 -14.077 1.00 50.66 85 LEU A N 1
ATOM 678 C CA . LEU A 1 85 ? -0.190 -13.134 -15.462 1.00 50.66 85 LEU A CA 1
ATOM 679 C C . LEU A 1 85 ? 0.820 -14.151 -15.971 1.00 50.66 85 LEU A C 1
ATOM 681 O O . LEU A 1 85 ? 0.955 -14.318 -17.175 1.00 50.66 85 LEU A O 1
ATOM 685 N N . GLY A 1 86 ? 1.362 -14.972 -15.080 1.00 46.28 86 GLY A N 1
ATOM 686 C CA . GLY A 1 86 ? 1.723 -16.318 -15.472 1.00 46.28 86 GLY A CA 1
ATOM 687 C C . GLY A 1 86 ? 3.183 -16.522 -15.836 1.00 46.28 86 GLY A C 1
ATOM 688 O O . GLY A 1 86 ? 3.608 -16.401 -16.974 1.00 46.28 86 GLY A O 1
ATOM 689 N N . ILE A 1 87 ? 3.847 -17.220 -14.924 1.00 45.78 87 ILE A N 1
ATOM 690 C CA . ILE A 1 87 ? 4.663 -18.347 -15.359 1.00 45.78 87 ILE A CA 1
ATOM 691 C C . ILE A 1 87 ? 3.691 -19.434 -15.849 1.00 45.78 87 ILE A C 1
ATOM 693 O O . ILE A 1 87 ? 3.126 -20.185 -15.046 1.00 45.78 87 ILE A O 1
ATOM 697 N N . VAL A 1 88 ? 3.469 -19.524 -17.164 1.00 47.12 88 VAL A N 1
ATOM 698 C CA . VAL A 1 88 ? 2.826 -20.691 -17.789 1.00 47.12 88 VAL A CA 1
ATOM 699 C C . VAL A 1 88 ? 3.879 -21.788 -17.924 1.00 47.12 88 VAL A C 1
ATOM 701 O O . VAL A 1 88 ? 4.467 -22.006 -18.977 1.00 47.12 88 VAL A O 1
ATOM 704 N N . GLN A 1 89 ? 4.131 -22.521 -16.843 1.00 43.22 89 GLN A N 1
ATOM 705 C CA . GLN A 1 89 ? 4.894 -23.764 -16.941 1.00 43.22 89 GLN A CA 1
ATOM 706 C C . GLN A 1 89 ? 3.946 -24.906 -17.311 1.00 43.22 89 GLN A C 1
ATOM 708 O O . GLN A 1 89 ? 3.051 -25.261 -16.544 1.00 43.22 89 GLN A O 1
ATOM 713 N N . ARG A 1 90 ? 4.155 -25.508 -18.492 1.00 47.19 90 ARG A N 1
ATOM 714 C CA . ARG A 1 90 ? 3.419 -26.699 -18.966 1.00 47.19 90 ARG A CA 1
ATOM 715 C C . ARG A 1 90 ? 1.890 -26.518 -18.990 1.00 47.19 90 ARG A C 1
ATOM 717 O O . ARG A 1 90 ? 1.150 -27.401 -18.564 1.00 47.19 90 ARG A O 1
ATOM 724 N N . GLY A 1 91 ? 1.412 -25.361 -19.452 1.00 51.75 91 GLY A N 1
ATOM 725 C CA . GLY A 1 91 ? -0.020 -25.114 -19.675 1.00 51.75 91 GLY A CA 1
ATOM 726 C C . GLY A 1 91 ? -0.870 -24.928 -18.411 1.00 51.75 91 GLY A C 1
ATOM 727 O O . GLY A 1 91 ? -2.094 -24.894 -18.507 1.00 51.75 91 GLY A O 1
ATOM 728 N N . ARG A 1 92 ? -0.261 -24.798 -17.223 1.00 50.06 92 ARG A N 1
ATOM 729 C CA . ARG A 1 92 ? -0.977 -24.487 -15.975 1.00 50.06 92 ARG A CA 1
ATOM 730 C C . ARG A 1 92 ? -0.532 -23.139 -15.423 1.00 50.06 92 ARG A C 1
ATOM 732 O O . ARG A 1 92 ? 0.649 -22.935 -15.157 1.00 50.06 92 ARG A O 1
ATOM 739 N N . ARG A 1 93 ? -1.495 -22.236 -15.217 1.00 58.78 93 ARG A N 1
ATOM 740 C CA . ARG A 1 93 ? -1.277 -20.947 -14.545 1.00 58.78 93 ARG A CA 1
ATOM 741 C C . ARG A 1 93 ? -0.999 -21.191 -13.059 1.00 58.78 93 ARG A C 1
ATOM 743 O O . ARG A 1 93 ? 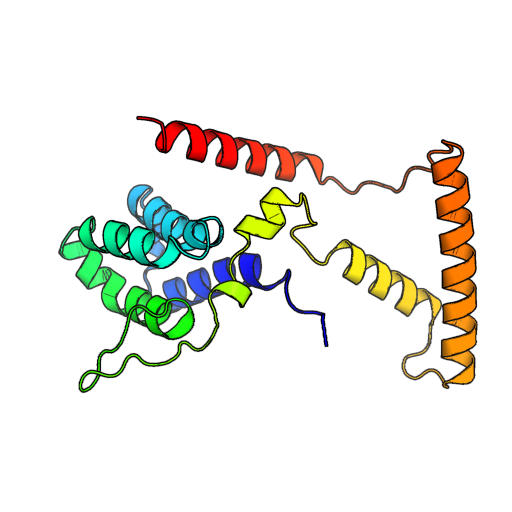-1.765 -21.898 -12.398 1.00 58.78 93 ARG A O 1
ATOM 750 N N . ARG A 1 94 ? 0.092 -20.636 -12.523 1.00 61.53 94 ARG A N 1
ATOM 751 C CA . ARG A 1 94 ? 0.328 -20.622 -11.069 1.00 61.53 94 ARG A CA 1
ATOM 752 C C . ARG A 1 94 ? -0.681 -19.697 -10.387 1.00 61.53 94 ARG A C 1
ATOM 754 O O . ARG A 1 94 ? -1.007 -18.640 -10.913 1.00 61.53 94 ARG A O 1
ATOM 761 N N . ARG A 1 95 ? -1.143 -20.089 -9.195 1.00 61.12 95 ARG A N 1
ATOM 762 C CA . ARG A 1 95 ? -1.855 -19.172 -8.294 1.00 61.12 95 ARG A CA 1
ATOM 763 C C . ARG A 1 95 ? -0.843 -18.135 -7.774 1.00 61.12 95 ARG A C 1
ATOM 765 O O . ARG A 1 95 ? 0.232 -18.562 -7.342 1.00 61.12 95 ARG A O 1
ATOM 772 N N . PRO A 1 96 ? -1.129 -16.826 -7.819 1.00 65.19 96 PRO A N 1
ATOM 773 C CA . PRO A 1 96 ? -0.286 -15.803 -7.252 1.00 65.19 96 PRO A CA 1
ATOM 774 C C . PRO A 1 96 ? -0.302 -15.926 -5.742 1.00 65.19 96 PRO A C 1
ATOM 776 O O . PRO A 1 96 ? -1.159 -16.566 -5.121 1.00 65.19 96 PRO A O 1
ATOM 779 N N . LYS A 1 97 ? 0.688 -15.273 -5.155 1.00 67.88 97 LYS A N 1
ATOM 780 C CA . LYS A 1 97 ? 0.858 -15.218 -3.714 1.00 67.88 97 LYS A CA 1
ATOM 781 C C . LYS A 1 97 ? -0.257 -14.419 -3.035 1.00 67.88 97 LYS A C 1
ATOM 783 O O . LYS A 1 97 ? -0.617 -14.742 -1.905 1.00 67.88 97 LYS A O 1
ATOM 788 N N . PHE A 1 98 ? -0.802 -13.419 -3.727 1.00 71.06 98 PHE A N 1
ATOM 789 C CA . PHE A 1 98 ? -1.887 -12.570 -3.250 1.00 71.06 98 PHE A CA 1
ATOM 790 C C . PHE A 1 98 ? -2.964 -12.433 -4.328 1.00 71.06 98 PHE A C 1
ATOM 792 O O . PHE A 1 98 ? -2.662 -12.123 -5.477 1.00 71.06 98 PHE A O 1
ATOM 799 N N . ASP A 1 99 ? -4.218 -12.676 -3.952 1.00 74.44 99 ASP A N 1
ATOM 800 C CA . ASP A 1 99 ? -5.369 -12.535 -4.847 1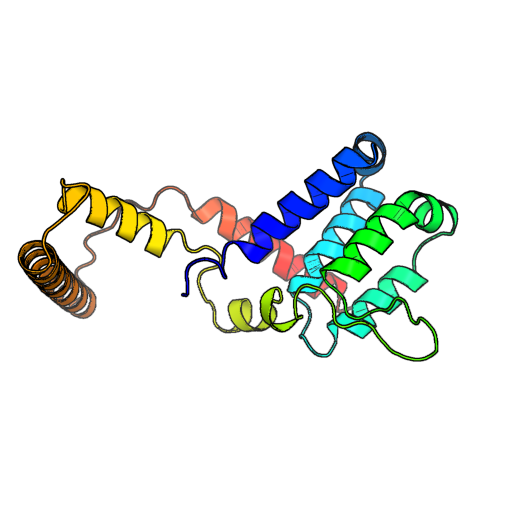.00 74.44 99 ASP A CA 1
ATOM 801 C C . ASP A 1 99 ? -5.649 -11.055 -5.170 1.00 74.44 99 ASP A C 1
ATOM 803 O O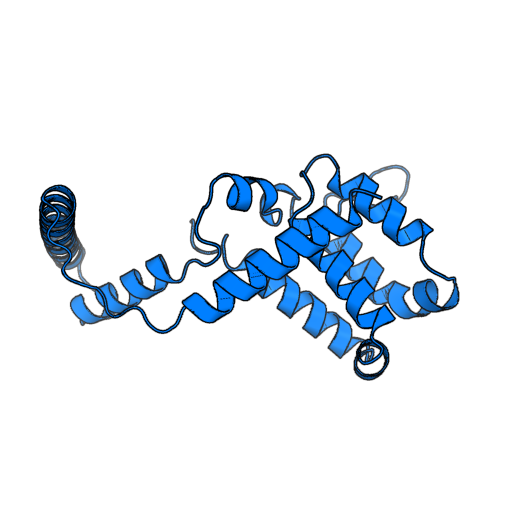 . ASP A 1 99 ? -5.380 -10.186 -4.339 1.00 74.44 99 ASP A O 1
ATOM 807 N N . VAL A 1 100 ? -6.234 -10.759 -6.336 1.00 75.88 100 VAL A N 1
ATOM 808 C CA . VAL A 1 100 ? -6.595 -9.391 -6.755 1.00 75.88 100 VAL A CA 1
ATOM 809 C C . VAL A 1 100 ? -7.531 -8.760 -5.735 1.00 75.88 100 VAL A C 1
ATOM 811 O O . VAL A 1 100 ? -7.296 -7.634 -5.305 1.00 75.88 100 VAL A O 1
ATOM 814 N N . ALA A 1 101 ? -8.515 -9.519 -5.249 1.00 74.94 101 ALA A N 1
ATOM 815 C CA . ALA A 1 101 ? -9.442 -9.069 -4.215 1.00 74.9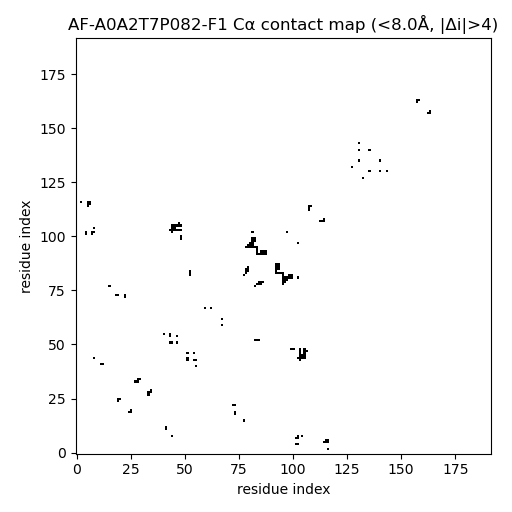4 101 ALA A CA 1
ATOM 816 C C . ALA A 1 101 ? -8.742 -8.601 -2.925 1.00 74.94 101 ALA A C 1
ATOM 818 O O . ALA A 1 101 ? -9.300 -7.797 -2.185 1.00 74.94 101 ALA A O 1
ATOM 819 N N . MET A 1 102 ? -7.527 -9.089 -2.645 1.00 74.69 102 MET A N 1
ATOM 820 C CA . MET A 1 102 ? -6.770 -8.722 -1.449 1.00 74.69 102 MET A CA 1
ATOM 821 C C . MET A 1 102 ? -6.121 -7.339 -1.565 1.00 74.69 102 MET A C 1
ATOM 823 O O . MET A 1 102 ? -6.039 -6.620 -0.571 1.00 74.69 102 MET A O 1
ATOM 827 N N . TRP A 1 103 ? -5.626 -6.971 -2.747 1.00 77.50 103 TRP A N 1
ATOM 828 C CA . TRP A 1 103 ? -4.844 -5.744 -2.939 1.00 77.50 103 TRP A CA 1
ATOM 829 C C . TRP A 1 103 ? -5.559 -4.659 -3.744 1.00 77.50 103 TRP A C 1
ATOM 831 O O . TRP A 1 103 ? -5.111 -3.511 -3.733 1.00 77.50 103 TRP A O 1
ATOM 841 N N . ASN A 1 104 ? -6.634 -5.002 -4.447 1.00 81.88 104 ASN A N 1
ATOM 842 C CA . ASN A 1 104 ? -7.440 -4.056 -5.199 1.00 81.88 104 ASN A CA 1
ATOM 843 C C . ASN A 1 104 ? -8.244 -3.155 -4.246 1.00 81.88 104 ASN A C 1
ATOM 845 O O . ASN A 1 104 ? -8.767 -3.601 -3.223 1.00 81.88 104 ASN A O 1
ATOM 849 N N . VAL A 1 105 ? -8.322 -1.867 -4.572 1.00 79.12 105 VAL A N 1
ATOM 850 C CA . VAL A 1 105 ? -9.027 -0.853 -3.778 1.00 79.12 105 VAL A CA 1
ATOM 851 C C . VAL A 1 105 ? -10.123 -0.132 -4.545 1.00 79.12 105 VAL A C 1
ATOM 853 O O . VAL A 1 105 ? -10.714 0.786 -3.983 1.00 79.12 105 VAL A O 1
ATOM 856 N N . TYR A 1 106 ? -10.450 -0.563 -5.765 1.00 82.56 106 TYR A N 1
ATOM 857 C CA . TYR A 1 106 ? -11.501 0.036 -6.587 1.00 82.56 106 TYR A CA 1
ATOM 858 C C . TYR A 1 106 ? -12.821 0.179 -5.813 1.00 82.56 106 TYR A C 1
ATOM 860 O O . TYR A 1 106 ? -13.296 1.293 -5.590 1.00 82.56 106 TYR A O 1
ATOM 868 N N . ASN A 1 107 ? -13.336 -0.929 -5.268 1.00 79.62 107 ASN A N 1
ATOM 869 C CA . ASN A 1 107 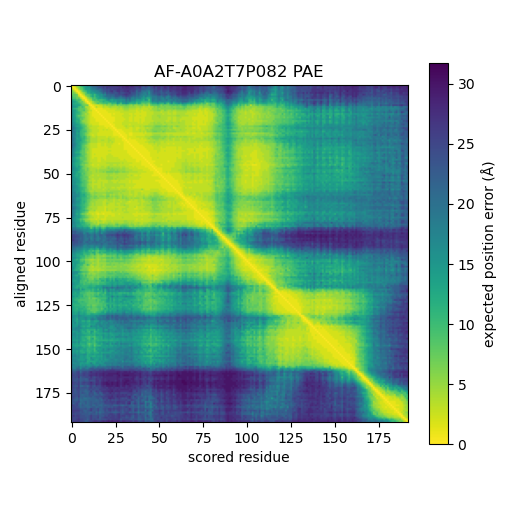? -14.584 -0.924 -4.494 1.00 79.62 107 ASN A CA 1
ATOM 870 C C . ASN A 1 107 ? -14.488 -0.048 -3.234 1.00 79.62 107 ASN A C 1
ATOM 872 O O . ASN A 1 107 ? -15.427 0.659 -2.893 1.00 79.62 107 ASN A O 1
ATOM 876 N N . ARG A 1 108 ? -13.325 -0.018 -2.565 1.00 73.88 108 ARG A N 1
ATOM 877 C CA . ARG A 1 108 ? -13.124 0.806 -1.358 1.00 73.88 108 ARG A CA 1
ATOM 878 C C . ARG A 1 108 ? -13.195 2.300 -1.654 1.00 73.88 108 ARG A C 1
ATOM 880 O O . ARG A 1 108 ? -13.659 3.054 -0.804 1.00 73.88 108 ARG A O 1
ATOM 887 N N . VAL A 1 109 ? -12.696 2.717 -2.817 1.00 73.88 109 VAL A N 1
ATOM 888 C CA . VAL A 1 109 ? -12.781 4.108 -3.272 1.00 73.88 109 VAL A CA 1
ATOM 889 C C . VAL A 1 109 ? -14.226 4.458 -3.617 1.00 73.88 109 VAL A C 1
ATOM 891 O O . VAL A 1 109 ? -14.698 5.503 -3.179 1.00 73.88 109 VAL A O 1
ATOM 894 N N . GLY A 1 110 ? -14.942 3.571 -4.319 1.00 74.94 110 GLY A N 1
ATOM 895 C CA . GLY A 1 110 ? -16.366 3.753 -4.626 1.00 74.94 110 GLY A CA 1
ATOM 896 C C . GLY A 1 110 ? -17.246 3.866 -3.376 1.00 74.94 110 GLY A C 1
ATOM 897 O O . GLY A 1 110 ? -18.103 4.741 -3.300 1.00 74.94 110 GLY A O 1
ATOM 898 N N . ASP A 1 111 ? -16.963 3.059 -2.355 1.00 78.38 111 ASP A N 1
ATOM 899 C CA . ASP A 1 111 ? -17.690 3.053 -1.079 1.00 78.38 111 ASP A CA 1
ATOM 900 C C . ASP A 1 111 ? -17.249 4.174 -0.112 1.00 78.38 111 ASP A C 1
ATOM 902 O O . ASP A 1 111 ? -17.693 4.219 1.038 1.00 78.38 111 ASP A O 1
ATOM 906 N N . ASN A 1 112 ? -16.344 5.064 -0.542 1.00 70.88 112 ASN A N 1
ATOM 907 C CA . ASN A 1 112 ? -15.735 6.123 0.272 1.00 70.88 112 ASN A CA 1
ATOM 908 C C . ASN A 1 112 ? -15.186 5.615 1.625 1.00 70.88 112 ASN A C 1
ATOM 910 O O . ASN A 1 112 ? -15.278 6.277 2.665 1.00 70.88 112 ASN A O 1
ATOM 914 N N . LEU A 1 113 ? -14.630 4.400 1.630 1.00 71.12 113 LEU A N 1
ATOM 915 C CA . LEU A 1 113 ? -14.094 3.774 2.832 1.00 71.12 113 LEU A CA 1
ATOM 916 C C . LEU A 1 113 ? -12.694 4.318 3.150 1.00 71.12 113 LEU A C 1
ATOM 918 O O . LEU A 1 113 ? -11.876 4.525 2.248 1.00 71.12 113 LEU A O 1
ATOM 922 N N . PRO A 1 114 ? -12.351 4.487 4.441 1.00 63.22 114 PRO A N 1
ATOM 923 C CA . PRO A 1 114 ? -11.059 5.029 4.832 1.00 63.22 114 PRO A CA 1
ATOM 924 C C . PRO A 1 114 ? -9.890 4.185 4.295 1.00 63.22 114 PRO A C 1
ATOM 926 O O . PRO A 1 114 ? -9.770 2.976 4.537 1.00 63.22 114 PRO A O 1
ATOM 929 N N . ARG A 1 115 ? -8.984 4.867 3.579 1.00 57.28 115 ARG A N 1
ATOM 930 C CA . ARG A 1 115 ? -7.793 4.291 2.931 1.00 57.28 115 ARG A CA 1
ATOM 931 C C . ARG A 1 115 ? -6.860 3.592 3.914 1.00 57.28 115 ARG A C 1
ATOM 933 O O . ARG A 1 115 ? -6.264 2.580 3.561 1.00 57.28 115 ARG A O 1
ATOM 940 N N . THR A 1 116 ? -6.706 4.134 5.120 1.00 58.53 116 THR A N 1
ATOM 941 C CA . THR A 1 116 ? -5.776 3.646 6.145 1.00 58.53 116 THR A CA 1
ATOM 942 C C . THR A 1 116 ? -6.529 3.187 7.387 1.00 58.53 116 THR A C 1
ATOM 944 O O . THR A 1 116 ? -7.603 3.686 7.708 1.00 58.53 116 THR A O 1
ATOM 947 N N . ASN A 1 117 ? -5.947 2.245 8.129 1.00 65.12 117 ASN A N 1
ATOM 948 C CA . ASN A 1 117 ? -6.481 1.813 9.421 1.00 65.12 117 ASN A CA 1
ATOM 949 C C . ASN A 1 117 ? -6.168 2.831 10.538 1.00 65.12 117 ASN A C 1
ATOM 951 O O . ASN A 1 117 ? -6.230 2.484 11.711 1.00 65.12 117 ASN A O 1
ATOM 955 N N . ASN A 1 118 ? -5.788 4.070 10.193 1.00 67.38 118 ASN A N 1
ATOM 956 C CA . ASN A 1 118 ? -5.276 5.073 11.130 1.00 67.38 118 ASN A CA 1
ATOM 957 C C . ASN A 1 118 ? -6.271 5.387 12.247 1.00 67.38 118 ASN A C 1
ATOM 959 O O . ASN A 1 118 ? -5.863 5.595 13.384 1.00 67.38 118 ASN A O 1
ATOM 963 N N . SER A 1 119 ? -7.566 5.411 11.932 1.00 68.50 119 SER A N 1
ATOM 964 C CA . SER A 1 119 ? -8.626 5.613 12.921 1.00 68.50 119 SER A CA 1
ATOM 965 C C . SER A 1 119 ? -8.657 4.476 13.943 1.00 68.50 119 SER A C 1
ATOM 967 O O . SER A 1 119 ? -8.684 4.725 15.145 1.00 68.50 119 SER A O 1
ATOM 969 N N . VAL A 1 120 ? -8.567 3.230 13.481 1.00 72.81 120 VAL A N 1
ATOM 970 C CA . VAL A 1 120 ? -8.543 2.036 14.336 1.00 72.81 120 VAL A CA 1
ATOM 971 C C . VAL A 1 120 ? -7.225 1.924 15.099 1.00 72.81 120 VAL A C 1
ATOM 973 O O . VAL A 1 120 ? -7.240 1.596 16.277 1.00 72.81 120 VAL A O 1
ATOM 976 N N . GLU A 1 121 ? -6.081 2.224 14.480 1.00 74.12 121 GLU A N 1
ATOM 977 C CA . GLU A 1 121 ? -4.781 2.274 15.162 1.00 74.12 121 GLU A CA 1
ATOM 978 C C . GLU A 1 121 ? -4.747 3.378 16.220 1.00 74.12 121 GLU A C 1
ATOM 980 O O . GLU A 1 121 ? -4.247 3.162 17.323 1.00 74.12 121 GLU A O 1
ATOM 985 N N . GLY A 1 122 ? -5.312 4.546 15.911 1.00 76.75 122 GLY A N 1
ATOM 986 C CA . GLY A 1 122 ? -5.490 5.645 16.853 1.00 76.75 122 GLY A CA 1
ATOM 987 C C . GLY A 1 122 ? -6.376 5.235 18.025 1.00 76.75 122 GLY A C 1
ATOM 988 O O . GLY A 1 122 ? -6.000 5.448 19.179 1.00 76.75 122 GLY A O 1
ATOM 989 N N . TRP A 1 123 ? -7.498 4.566 17.745 1.00 82.31 123 TRP A N 1
ATOM 990 C CA . TRP A 1 123 ? -8.372 4.008 18.772 1.00 82.31 123 TRP A CA 1
ATOM 991 C C . TRP A 1 123 ? -7.655 2.945 19.612 1.00 82.31 123 TRP A C 1
ATOM 993 O O . TRP A 1 123 ? -7.688 3.032 20.834 1.00 82.31 123 TRP A O 1
ATOM 1003 N N . HIS A 1 124 ? -6.922 2.011 18.998 1.00 80.69 124 HIS A N 1
ATOM 1004 C CA . HIS A 1 124 ? -6.125 1.007 19.710 1.00 80.69 124 HIS A CA 1
ATOM 1005 C C . HIS A 1 124 ? -5.070 1.647 20.612 1.00 80.69 124 HIS A C 1
ATOM 1007 O O . HIS A 1 124 ? -4.957 1.252 21.766 1.00 80.69 124 HIS A O 1
ATOM 1013 N N . ARG A 1 125 ? -4.328 2.655 20.138 1.00 79.69 125 ARG A N 1
ATOM 1014 C CA . ARG A 1 125 ? -3.332 3.372 20.956 1.00 79.69 125 ARG A CA 1
ATOM 1015 C C . ARG A 1 125 ? -3.981 4.107 22.126 1.00 79.69 125 ARG A C 1
ATOM 1017 O O . ARG A 1 125 ? -3.456 4.087 23.239 1.00 79.69 125 ARG A O 1
ATOM 1024 N N . ALA A 1 126 ? -5.124 4.750 21.894 1.00 80.50 126 ALA A N 1
ATOM 1025 C CA . ALA A 1 126 ? -5.881 5.411 22.950 1.00 80.50 126 ALA A CA 1
ATOM 1026 C C . ALA A 1 126 ? -6.417 4.398 23.973 1.00 80.50 126 ALA A C 1
ATOM 1028 O O . ALA A 1 126 ? -6.294 4.614 25.180 1.00 80.50 126 ALA A O 1
ATOM 1029 N N . PHE A 1 127 ? -6.958 3.278 23.502 1.00 83.06 127 PHE A N 1
ATOM 1030 C CA . PHE A 1 127 ? -7.472 2.202 24.336 1.00 83.06 127 PHE A CA 1
ATOM 1031 C C . PHE A 1 127 ? -6.364 1.548 25.164 1.00 83.06 127 PHE A C 1
ATOM 1033 O O . PHE A 1 127 ? -6.520 1.393 26.372 1.00 83.06 127 PHE A O 1
ATOM 1040 N N . ASP A 1 128 ? -5.213 1.257 24.561 1.00 85.38 128 ASP A N 1
ATOM 1041 C CA . ASP A 1 128 ? -4.045 0.700 25.244 1.00 85.38 128 ASP A CA 1
ATOM 1042 C C . ASP A 1 128 ? -3.556 1.632 26.367 1.00 85.38 128 ASP A C 1
ATOM 1044 O O . ASP A 1 128 ? -3.396 1.223 27.523 1.00 85.38 128 ASP A O 1
ATOM 1048 N N . LYS A 1 129 ? -3.491 2.943 26.089 1.00 84.06 129 LYS A N 1
ATOM 1049 C CA . LYS A 1 129 ? -3.200 3.963 27.108 1.00 84.06 129 LYS A CA 1
ATOM 1050 C C . LYS A 1 129 ? -4.210 3.936 28.264 1.00 84.06 129 LYS A C 1
ATOM 1052 O O . LYS A 1 129 ? -3.809 4.036 29.426 1.00 84.06 129 LYS A O 1
ATOM 1057 N N . ARG A 1 130 ? -5.509 3.775 27.978 1.00 82.31 130 ARG A N 1
ATOM 1058 C CA . ARG A 1 130 ? -6.586 3.684 28.991 1.00 82.31 130 ARG A CA 1
ATOM 1059 C C . ARG A 1 130 ? -6.596 2.357 29.753 1.00 82.31 130 ARG A C 1
ATOM 1061 O O . ARG A 1 130 ? -7.105 2.306 30.881 1.00 82.31 130 ARG A O 1
ATOM 1068 N N . MET A 1 131 ? -6.084 1.284 29.156 1.00 82.31 131 MET A N 1
ATOM 1069 C CA . MET A 1 131 ? -5.911 -0.018 29.802 1.00 82.31 131 MET A CA 1
ATOM 1070 C C . MET A 1 131 ? -4.788 0.040 30.842 1.00 82.31 131 MET A C 1
ATOM 1072 O O . MET A 1 131 ? -4.962 -0.494 31.945 1.00 82.31 131 MET A O 1
ATOM 1076 N N . SER A 1 132 ? -3.700 0.754 30.524 1.00 80.50 132 SER A N 1
ATOM 1077 C CA . SER A 1 132 ? -2.542 1.029 31.396 1.00 80.50 132 SER A CA 1
ATOM 1078 C C . SER A 1 132 ? -1.881 -0.229 31.986 1.00 80.50 132 SER A C 1
ATOM 1080 O O . SER A 1 132 ? -1.233 -0.159 33.028 1.00 80.50 132 SER A O 1
ATOM 1082 N N . VAL A 1 133 ? -2.095 -1.395 31.365 1.00 80.75 133 VAL A N 1
ATOM 1083 C CA . VAL A 1 133 ? -1.574 -2.700 31.795 1.00 80.75 133 VAL A CA 1
ATOM 1084 C C . VAL A 1 133 ? -1.306 -3.554 30.564 1.00 80.75 133 VAL A C 1
ATOM 1086 O O . VAL A 1 133 ? -2.203 -3.739 29.748 1.00 80.75 133 VAL A O 1
ATOM 1089 N N . THR A 1 134 ? -0.111 -4.137 30.489 1.00 78.38 134 THR A N 1
ATOM 1090 C CA . THR A 1 134 ? 0.340 -4.974 29.366 1.00 78.38 134 THR A CA 1
ATOM 1091 C C . THR A 1 134 ? -0.417 -6.303 29.262 1.00 78.38 134 THR A C 1
ATOM 1093 O O . THR A 1 134 ? -0.690 -6.786 28.168 1.00 78.38 134 THR A O 1
ATOM 1096 N N . HIS A 1 135 ? -0.792 -6.893 30.403 1.00 82.19 135 HIS A N 1
ATOM 1097 C CA . HIS A 1 135 ? -1.515 -8.170 30.480 1.00 82.19 135 HIS A CA 1
ATOM 1098 C C . HIS A 1 135 ? -2.739 -8.062 31.407 1.00 82.19 135 HIS A C 1
ATOM 1100 O O . HIS A 1 135 ? -2.672 -8.422 32.585 1.00 82.19 135 HIS A O 1
ATOM 1106 N N . PRO A 1 136 ? -3.862 -7.507 30.921 1.00 82.06 136 PRO A N 1
ATOM 1107 C CA . PRO A 1 136 ? -5.082 -7.373 31.708 1.00 82.06 136 PRO A CA 1
ATOM 1108 C C . PRO A 1 136 ? -5.733 -8.741 31.956 1.00 82.06 136 PRO A C 1
ATOM 1110 O O . PRO A 1 136 ? -5.827 -9.577 31.061 1.00 82.06 136 PRO A O 1
ATOM 1113 N N . THR A 1 137 ? -6.265 -8.950 33.161 1.00 90.38 137 THR A N 1
ATOM 1114 C CA . THR A 1 137 ? -7.165 -10.081 33.418 1.00 90.38 137 THR A CA 1
ATOM 1115 C C . THR A 1 137 ? -8.466 -9.908 32.631 1.00 90.38 137 THR A C 1
ATOM 1117 O O . THR A 1 137 ? -8.907 -8.781 32.385 1.00 90.38 137 THR A O 1
ATOM 1120 N N . LEU A 1 138 ? -9.122 -11.017 32.271 1.00 88.69 138 LEU A N 1
ATOM 1121 C CA . LEU A 1 138 ? -10.351 -10.993 31.467 1.00 88.69 138 LEU A CA 1
ATOM 1122 C C . LEU A 1 138 ? -11.428 -10.069 32.064 1.00 88.69 138 LEU A C 1
ATOM 1124 O O . LEU A 1 138 ? -12.019 -9.265 31.351 1.00 88.69 138 LEU A O 1
ATOM 1128 N N . GLY A 1 139 ? -11.632 -10.110 33.384 1.00 89.12 139 GLY A N 1
ATOM 1129 C CA . GLY A 1 139 ? -12.602 -9.242 34.061 1.00 89.12 139 GLY A CA 1
ATOM 1130 C C . GLY A 1 139 ? -12.273 -7.749 33.942 1.00 89.12 139 GLY A C 1
ATOM 1131 O O . GLY A 1 139 ? -13.169 -6.925 33.742 1.00 89.12 139 GLY A O 1
ATOM 1132 N N . ARG A 1 140 ? -10.985 -7.384 33.998 1.00 84.38 140 ARG A N 1
ATOM 1133 C CA . ARG A 1 140 ? -10.529 -5.998 33.825 1.00 84.38 140 ARG A CA 1
ATOM 1134 C C . ARG A 1 140 ? -10.691 -5.536 32.379 1.00 84.38 140 ARG A C 1
ATOM 1136 O O . ARG A 1 140 ? -11.131 -4.408 32.165 1.00 84.38 140 ARG A O 1
ATOM 1143 N N . LEU A 1 141 ? -10.402 -6.412 31.416 1.00 86.88 141 LEU A N 1
ATOM 1144 C CA . LEU A 1 141 ? -10.632 -6.161 29.994 1.00 86.88 141 LEU A CA 1
ATOM 1145 C C . LEU A 1 141 ? -12.117 -5.907 29.710 1.00 86.88 141 LEU A C 1
ATOM 1147 O O . LEU A 1 141 ? -12.458 -4.861 29.167 1.00 86.88 141 LEU A O 1
ATOM 1151 N N . VAL A 1 142 ? -13.005 -6.804 30.148 1.00 89.81 142 VAL A N 1
ATOM 1152 C CA . VAL A 1 142 ? -14.459 -6.661 29.953 1.00 89.81 142 VAL A CA 1
ATOM 1153 C C . VAL A 1 142 ? -14.976 -5.375 30.597 1.00 89.81 142 VAL A C 1
ATOM 1155 O O . VAL A 1 142 ? -15.748 -4.639 29.988 1.00 89.81 142 VAL A O 1
ATOM 1158 N N . SER A 1 143 ? -14.515 -5.059 31.808 1.00 87.44 143 SER A N 1
ATOM 1159 C CA . SER A 1 143 ? -14.925 -3.836 32.509 1.00 87.44 143 SER A CA 1
ATOM 1160 C C . SER A 1 143 ? -14.503 -2.565 31.767 1.00 87.44 143 SER A C 1
ATOM 1162 O O . SER A 1 143 ? -15.240 -1.582 31.762 1.00 87.44 143 SER A O 1
ATOM 1164 N N . LYS A 1 144 ? -13.320 -2.562 31.142 1.00 86.06 144 LYS A N 1
ATOM 1165 C CA . LYS A 1 144 ? -12.818 -1.431 30.349 1.00 86.06 144 LYS A CA 1
ATOM 1166 C C . LYS A 1 144 ? -13.535 -1.312 29.006 1.00 86.06 144 LYS A C 1
ATOM 1168 O O . LYS A 1 144 ? -13.922 -0.206 28.654 1.00 86.06 144 LYS A O 1
ATOM 1173 N N . LEU A 1 145 ? -13.800 -2.425 28.324 1.00 88.25 145 LEU A N 1
ATOM 1174 C CA . LEU A 1 145 ? -14.587 -2.440 27.085 1.00 88.25 145 LEU A CA 1
ATOM 1175 C C . LEU A 1 145 ? -16.011 -1.911 27.298 1.00 88.25 145 LEU A C 1
ATOM 1177 O O . LEU A 1 145 ? -16.485 -1.112 26.502 1.00 88.25 145 LEU A O 1
ATOM 1181 N N . ARG A 1 146 ? -16.667 -2.268 28.410 1.00 89.00 146 ARG A N 1
ATOM 1182 C CA . ARG A 1 146 ? -17.987 -1.707 28.756 1.00 89.00 146 ARG A CA 1
ATOM 1183 C C . ARG A 1 146 ? -17.953 -0.188 28.938 1.00 89.00 146 ARG A C 1
ATOM 1185 O O . ARG A 1 146 ? -18.878 0.497 28.522 1.00 89.00 146 ARG A O 1
ATOM 1192 N N . LYS A 1 147 ? -16.888 0.343 29.548 1.00 87.50 147 LYS A N 1
ATOM 1193 C CA . LYS A 1 147 ? -16.709 1.796 29.713 1.00 87.50 147 LYS A CA 1
ATOM 1194 C C . LYS A 1 147 ? -16.471 2.501 28.377 1.00 87.50 147 LYS A C 1
ATOM 1196 O O . LYS A 1 147 ? -17.012 3.579 28.169 1.00 87.50 147 LYS A O 1
ATOM 1201 N N . GLU A 1 148 ? -15.696 1.891 27.483 1.00 86.69 148 GLU A N 1
ATOM 1202 C CA . GLU A 1 148 ? -15.508 2.398 26.120 1.00 86.69 148 GLU A CA 1
ATOM 1203 C C . GLU A 1 148 ? -16.801 2.441 25.326 1.00 86.69 148 GLU A C 1
ATOM 1205 O O . GLU A 1 148 ? -17.092 3.445 24.681 1.00 86.69 148 GLU A O 1
ATOM 1210 N N . GLN A 1 149 ? -17.583 1.366 25.401 1.00 87.94 149 GLN A N 1
ATOM 1211 C CA . GLN A 1 149 ? -18.869 1.292 24.732 1.00 87.94 149 GLN A CA 1
ATOM 1212 C C . GLN A 1 149 ? -19.788 2.421 25.207 1.00 87.94 149 GLN A C 1
ATOM 1214 O O . GLN A 1 149 ? -20.242 3.204 24.381 1.00 87.94 149 GLN A O 1
ATOM 1219 N N . ALA A 1 150 ? -19.954 2.585 26.525 1.00 86.00 150 ALA A N 1
ATOM 1220 C CA . ALA A 1 150 ? -20.778 3.655 27.088 1.00 86.00 150 ALA A CA 1
ATOM 1221 C C . ALA A 1 150 ? -20.296 5.060 26.670 1.00 86.00 150 ALA A C 1
ATOM 1223 O O . ALA A 1 150 ? -21.100 5.928 26.346 1.00 86.00 150 ALA A O 1
ATOM 1224 N N . SER A 1 151 ? -18.977 5.288 26.632 1.00 82.50 151 SER A N 1
ATOM 1225 C CA . SER A 1 151 ? -18.409 6.560 26.162 1.00 82.50 151 SER A CA 1
ATOM 1226 C C . SER A 1 151 ? -18.667 6.807 24.674 1.00 82.50 151 SER A C 1
ATOM 1228 O O . SER A 1 151 ? -18.832 7.953 24.268 1.00 82.50 151 SER A O 1
ATOM 1230 N N . THR A 1 152 ? -18.668 5.751 23.861 1.00 82.25 152 THR A N 1
ATOM 1231 C CA . THR A 1 152 ? -18.883 5.843 22.411 1.00 82.25 152 THR A CA 1
ATOM 1232 C C . THR A 1 152 ? -20.358 6.065 22.087 1.00 82.25 152 THR A C 1
ATOM 1234 O O . THR A 1 152 ? -20.678 6.863 21.215 1.00 82.25 152 THR A O 1
ATOM 1237 N N . GLU A 1 153 ? -21.260 5.399 22.807 1.00 86.12 153 GLU A N 1
ATOM 1238 C CA . GLU A 1 153 ? -22.709 5.598 22.687 1.00 86.12 153 GLU A CA 1
ATOM 1239 C C . GLU A 1 153 ? -23.088 7.043 23.022 1.00 86.12 153 GLU A C 1
ATOM 1241 O O . GLU A 1 153 ? -23.754 7.697 22.223 1.00 86.12 153 GLU A O 1
ATOM 1246 N N . LEU A 1 154 ? -22.547 7.585 24.117 1.00 83.69 154 LEU A N 1
ATOM 1247 C CA . LEU A 1 154 ? -22.755 8.983 24.496 1.00 83.69 154 LEU A CA 1
ATOM 1248 C C . LEU A 1 154 ? -22.228 9.957 23.429 1.00 83.69 154 LEU A C 1
ATOM 1250 O O . LEU A 1 154 ? -22.895 10.936 23.100 1.00 83.69 154 LEU A O 1
ATOM 1254 N N . MET A 1 155 ? -21.062 9.672 22.839 1.00 79.12 155 MET A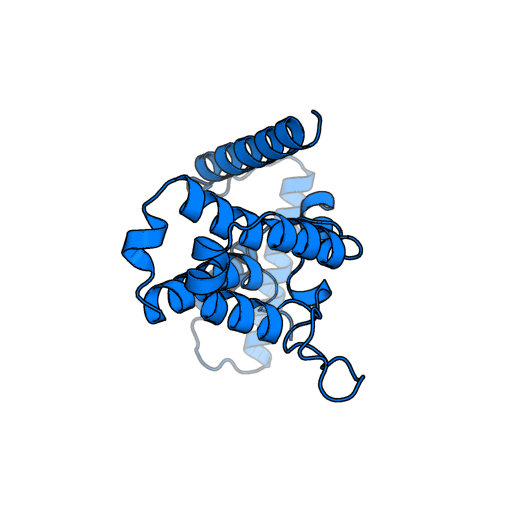 N 1
ATOM 1255 C CA . MET A 1 155 ? -20.526 10.462 21.726 1.00 79.12 155 MET A CA 1
ATOM 1256 C C . MET A 1 155 ? -21.447 10.411 20.495 1.00 79.12 155 MET A C 1
ATOM 1258 O O . MET A 1 155 ? -21.701 11.436 19.867 1.00 79.12 155 MET A O 1
ATOM 1262 N N . ASN A 1 156 ? -21.971 9.234 20.147 1.00 81.00 156 ASN A N 1
ATOM 1263 C CA . ASN A 1 156 ? -22.884 9.073 19.014 1.00 81.00 156 ASN A CA 1
ATOM 1264 C C . ASN A 1 156 ? -24.197 9.835 19.230 1.00 81.00 156 ASN A C 1
ATOM 1266 O O . ASN A 1 156 ? -24.697 10.460 18.297 1.00 81.00 156 ASN A O 1
ATOM 1270 N N . GLU A 1 157 ? -24.736 9.822 20.450 1.00 84.38 157 GLU A N 1
ATOM 1271 C CA . GLU A 1 157 ? -25.921 10.601 20.819 1.00 84.38 157 GLU A CA 1
ATOM 1272 C C . GLU A 1 157 ? -25.663 12.109 20.693 1.00 84.38 157 GLU A C 1
ATOM 1274 O O . GLU A 1 157 ? -26.477 12.830 20.119 1.00 84.38 157 GLU A O 1
ATOM 1279 N N . GLN A 1 158 ? -24.507 12.594 21.157 1.00 77.88 158 GLN A N 1
ATOM 1280 C CA . GLN A 1 158 ? -24.103 13.997 21.002 1.00 77.88 158 GLN A CA 1
ATOM 1281 C C . GLN A 1 158 ? -23.960 14.409 19.533 1.00 77.88 158 GLN A C 1
ATOM 1283 O O . GLN A 1 158 ? -24.438 15.478 19.148 1.00 77.88 158 GLN A O 1
ATOM 1288 N N . LEU A 1 159 ? -23.368 13.545 18.703 1.00 79.94 159 LEU A N 1
ATOM 1289 C CA . LEU A 1 159 ? -23.266 13.760 17.259 1.00 79.94 159 LEU A CA 1
ATOM 1290 C C . LEU A 1 159 ? -24.647 13.787 16.592 1.00 79.94 159 LEU A C 1
ATOM 1292 O O . LEU A 1 159 ? -24.902 14.659 15.763 1.00 79.94 159 LEU A O 1
ATOM 1296 N N . ALA A 1 160 ? -25.556 12.889 16.980 1.00 82.69 160 ALA A N 1
ATOM 1297 C CA . ALA A 1 160 ? -26.933 12.870 16.483 1.00 82.69 160 ALA A CA 1
ATOM 1298 C C . ALA A 1 160 ? -27.718 14.133 16.880 1.00 82.69 160 ALA A C 1
ATOM 1300 O O . ALA A 1 160 ? -28.569 14.595 16.123 1.00 82.69 160 ALA A O 1
ATOM 1301 N N . MET A 1 161 ? -27.399 14.723 18.036 1.00 82.69 161 MET A N 1
ATOM 1302 C CA . MET A 1 161 ? -27.947 16.002 18.502 1.00 82.69 161 MET A CA 1
ATOM 1303 C C . MET A 1 161 ? -27.300 17.234 17.841 1.00 82.69 161 MET A C 1
ATOM 1305 O O . MET A 1 161 ? -27.711 18.357 18.123 1.00 82.69 161 MET A O 1
ATOM 1309 N N . GLY A 1 162 ? -26.303 17.057 16.965 1.00 74.94 162 GLY A N 1
ATOM 1310 C CA . GLY A 1 162 ? -25.613 18.152 16.277 1.00 74.94 162 GLY A CA 1
ATOM 1311 C C . GLY A 1 162 ? -24.562 18.881 17.123 1.00 74.94 162 GLY A C 1
ATOM 1312 O O . GLY A 1 162 ? -24.023 19.896 16.680 1.00 74.94 162 GLY A O 1
ATOM 1313 N N . ASN A 1 163 ? -24.229 18.369 18.312 1.00 68.06 163 ASN A N 1
ATOM 1314 C CA . ASN A 1 163 ? -23.152 18.915 19.133 1.00 68.06 163 ASN A CA 1
ATOM 1315 C C . ASN A 1 163 ? -21.803 18.418 18.597 1.00 68.06 163 ASN A C 1
ATOM 1317 O O . ASN A 1 163 ? -21.345 17.319 18.905 1.00 68.06 163 ASN A O 1
ATOM 1321 N N . LEU A 1 164 ? -21.160 19.245 17.772 1.00 54.34 164 LEU A N 1
ATOM 1322 C CA . LEU A 1 164 ? -19.805 19.014 17.277 1.00 54.34 164 LEU A CA 1
ATOM 1323 C C . LEU A 1 164 ? -18.785 19.369 18.367 1.00 54.34 164 LEU A C 1
ATOM 1325 O O . LEU A 1 164 ? -18.194 20.448 18.341 1.00 54.34 164 LEU A O 1
ATOM 1329 N N . GLU A 1 165 ? -18.525 18.464 19.309 1.00 50.75 165 GLU A N 1
ATOM 1330 C CA . GLU A 1 165 ? -17.231 18.516 19.992 1.00 50.75 165 GLU A CA 1
ATOM 1331 C C . GLU A 1 165 ? -16.152 18.106 18.983 1.00 50.75 165 GLU A C 1
ATOM 1333 O O . GLU A 1 165 ? -16.029 16.955 18.560 1.00 50.75 165 GLU A O 1
ATOM 1338 N N . THR A 1 166 ? -15.417 19.107 18.503 1.00 47.38 166 THR A N 1
ATOM 1339 C CA . THR A 1 166 ? -14.387 18.952 17.481 1.00 47.38 166 THR A CA 1
ATOM 1340 C C . THR A 1 166 ? -13.244 18.092 18.006 1.00 47.38 166 THR A C 1
ATOM 1342 O O . THR A 1 166 ? -12.486 18.514 18.881 1.00 47.38 166 THR A O 1
ATOM 1345 N N . PHE A 1 167 ? -13.050 16.916 17.413 1.00 46.09 167 PHE A N 1
ATOM 1346 C CA . PHE A 1 167 ? -11.757 16.244 17.475 1.00 46.09 167 PHE A CA 1
ATOM 1347 C C . PHE A 1 167 ? -10.685 17.175 16.885 1.00 46.09 167 PHE A C 1
ATOM 1349 O O . PHE A 1 167 ? -10.947 17.806 15.854 1.00 46.09 167 PHE A O 1
ATOM 1356 N N . PRO A 1 168 ? -9.475 17.266 17.466 1.00 38.06 168 PRO A N 1
ATOM 1357 C CA . PRO A 1 168 ? -8.372 17.941 16.804 1.00 38.06 168 PRO A CA 1
ATOM 1358 C C . PRO A 1 168 ? -8.057 17.172 15.519 1.00 38.06 168 PRO A C 1
ATOM 1360 O O . PRO A 1 168 ? -7.424 16.117 15.544 1.00 38.06 168 PRO A O 1
ATOM 1363 N N . GLN A 1 169 ? -8.541 17.679 14.385 1.00 42.75 169 GLN A N 1
ATOM 1364 C CA . GLN A 1 169 ? -8.138 17.184 13.082 1.00 42.75 169 GLN A CA 1
ATOM 1365 C C . GLN A 1 169 ? -6.667 17.550 12.896 1.00 42.75 169 GLN A C 1
ATOM 1367 O O . GLN A 1 169 ? -6.328 18.689 12.578 1.00 42.75 169 GLN A O 1
ATOM 1372 N N . THR A 1 170 ? -5.766 16.596 13.109 1.00 41.78 170 THR A N 1
ATOM 1373 C CA . THR A 1 170 ? -4.393 16.733 12.629 1.00 41.78 170 THR A CA 1
ATOM 1374 C C . THR A 1 170 ? -4.429 16.731 11.106 1.00 41.78 170 THR A C 1
ATOM 1376 O O . THR A 1 170 ? -4.553 15.674 10.503 1.00 41.78 170 THR A O 1
ATOM 1379 N N . THR A 1 171 ? -4.408 17.924 10.508 1.00 40.66 171 THR A N 1
ATOM 1380 C CA . THR A 1 171 ? -3.815 18.234 9.192 1.00 40.66 171 THR A CA 1
ATOM 1381 C C . THR A 1 171 ? -3.886 17.113 8.134 1.00 40.66 171 THR A C 1
ATOM 1383 O O . THR A 1 171 ? -2.867 16.684 7.602 1.00 40.66 171 THR A O 1
ATOM 1386 N N . HIS A 1 172 ? -5.091 16.636 7.798 1.00 43.41 172 HIS A N 1
ATOM 1387 C CA . HIS A 1 172 ? -5.309 15.653 6.720 1.00 43.41 172 HIS A CA 1
ATOM 1388 C C . HIS A 1 172 ? -5.773 16.279 5.390 1.00 43.41 172 HIS A C 1
ATOM 1390 O O . HIS A 1 172 ? -5.570 15.668 4.342 1.00 43.41 172 HIS A O 1
ATOM 1396 N N . ARG A 1 173 ? -6.286 17.522 5.417 1.00 38.69 173 ARG A N 1
ATOM 1397 C CA . ARG A 1 173 ? -6.833 18.238 4.245 1.00 38.69 173 ARG A CA 1
ATOM 1398 C C . ARG A 1 173 ? -5.883 18.285 3.042 1.00 38.69 173 ARG A C 1
ATOM 1400 O O . ARG A 1 173 ? -6.292 17.988 1.932 1.00 38.69 173 ARG A O 1
ATOM 1407 N N . ALA A 1 174 ? -4.590 18.523 3.276 1.00 39.09 174 ALA A N 1
ATOM 1408 C CA . ALA A 1 174 ? -3.608 18.647 2.195 1.00 39.09 174 ALA A CA 1
ATOM 1409 C C . ALA A 1 174 ? -3.385 17.353 1.379 1.00 39.09 174 ALA A C 1
ATOM 1411 O O . ALA A 1 174 ? -2.920 17.426 0.248 1.00 39.09 174 ALA A O 1
ATOM 1412 N N . LYS A 1 175 ? -3.699 16.169 1.932 1.00 39.75 175 LYS A N 1
ATOM 1413 C CA . LYS A 1 175 ? -3.540 14.880 1.227 1.00 39.75 175 LYS A CA 1
ATOM 1414 C C . LYS A 1 175 ? -4.799 14.453 0.468 1.00 39.75 175 LYS A C 1
ATOM 1416 O O . LYS A 1 175 ? -4.699 13.671 -0.471 1.00 39.75 175 LYS A O 1
ATOM 1421 N N . GLU A 1 176 ? -5.970 14.941 0.870 1.00 41.66 176 GLU A N 1
ATOM 1422 C CA . GLU A 1 176 ? -7.238 14.704 0.163 1.00 41.66 176 GLU A CA 1
ATOM 1423 C C . GLU A 1 176 ? -7.309 15.525 -1.134 1.00 41.66 176 GLU A C 1
ATOM 1425 O O . GLU A 1 176 ? -7.755 15.015 -2.165 1.00 41.66 176 GLU A O 1
ATOM 1430 N N . ASP A 1 177 ? -6.757 16.742 -1.119 1.00 44.06 177 ASP A N 1
ATOM 1431 C CA . ASP A 1 177 ? -6.625 17.591 -2.309 1.00 44.06 177 ASP A CA 1
ATOM 1432 C C . ASP A 1 177 ? -5.736 16.932 -3.385 1.00 44.06 177 ASP A C 1
ATOM 1434 O O . ASP A 1 177 ? -6.052 16.963 -4.574 1.00 44.06 177 ASP A O 1
ATOM 1438 N N . GLU A 1 178 ? -4.671 16.238 -2.969 1.00 41.44 178 GLU A N 1
ATOM 1439 C CA . GLU A 1 178 ? -3.760 15.512 -3.864 1.00 41.44 178 GLU A CA 1
ATOM 1440 C C . GLU A 1 178 ? -4.434 14.282 -4.507 1.00 41.44 178 GLU A C 1
ATOM 1442 O O . GLU A 1 178 ? -4.219 13.983 -5.678 1.00 41.44 178 GLU A O 1
ATOM 1447 N N . ILE A 1 179 ? -5.311 13.584 -3.778 1.00 43.97 179 ILE A N 1
ATOM 1448 C CA . ILE A 1 179 ? -6.068 12.432 -4.302 1.00 43.97 179 ILE A CA 1
ATOM 1449 C C . ILE A 1 179 ? -7.133 12.888 -5.298 1.00 43.97 179 ILE A C 1
ATOM 1451 O O . ILE A 1 179 ? -7.302 12.258 -6.340 1.00 43.97 179 ILE A O 1
ATOM 1455 N N . THR A 1 180 ? -7.822 13.990 -5.004 1.00 49.66 180 THR A N 1
ATOM 1456 C CA . THR A 1 180 ? -8.808 14.584 -5.916 1.00 49.66 180 THR A CA 1
ATOM 1457 C C . THR A 1 180 ? -8.130 15.054 -7.206 1.00 49.66 180 THR A C 1
ATOM 1459 O O . THR A 1 180 ? -8.663 14.859 -8.296 1.00 49.66 180 THR A O 1
ATOM 1462 N N . PHE A 1 181 ? -6.908 15.584 -7.100 1.00 52.75 181 PHE A N 1
ATOM 1463 C CA . PHE A 1 181 ? -6.067 15.931 -8.244 1.00 52.75 181 PHE A CA 1
ATOM 1464 C C . PHE A 1 181 ? -5.722 14.710 -9.111 1.00 52.75 181 PHE A C 1
ATOM 1466 O O . PHE A 1 181 ? -5.952 14.745 -10.318 1.00 52.75 181 PHE A O 1
ATOM 1473 N N . TRP A 1 182 ? -5.252 13.606 -8.519 1.00 52.09 182 TRP A N 1
ATOM 1474 C CA . TRP A 1 182 ? -4.930 12.390 -9.279 1.00 52.09 182 TRP A CA 1
ATOM 1475 C C . TRP A 1 182 ? -6.163 11.692 -9.854 1.00 52.09 182 TRP A C 1
ATOM 1477 O O . TRP A 1 182 ? -6.096 11.199 -10.974 1.00 52.09 182 TRP A O 1
ATOM 1487 N N . HIS A 1 183 ? -7.291 11.680 -9.140 1.00 53.84 183 HIS A N 1
ATOM 1488 C CA . HIS A 1 183 ? -8.549 11.127 -9.645 1.00 53.84 183 HIS A CA 1
ATOM 1489 C C . HIS A 1 183 ? -9.042 11.918 -10.866 1.00 53.84 183 HIS A C 1
ATOM 1491 O O . HIS A 1 183 ? -9.378 11.327 -11.889 1.00 53.84 183 HIS A O 1
ATOM 1497 N N . ASN A 1 184 ? -9.010 13.253 -10.802 1.00 49.69 184 ASN A N 1
ATOM 1498 C CA . ASN A 1 184 ? -9.381 14.110 -11.929 1.00 49.69 184 ASN A CA 1
ATOM 1499 C C . ASN A 1 184 ? -8.399 13.990 -13.102 1.00 49.69 184 ASN A C 1
ATOM 1501 O O . ASN A 1 184 ? -8.824 14.014 -14.253 1.00 49.69 184 ASN A O 1
ATOM 1505 N N . LEU A 1 185 ? -7.101 13.819 -12.830 1.00 49.88 185 LEU A N 1
ATOM 1506 C CA . LEU A 1 185 ? -6.099 13.590 -13.870 1.00 49.88 185 LEU A CA 1
ATOM 1507 C C . LEU A 1 185 ? -6.314 12.244 -14.576 1.00 49.88 185 LEU A C 1
ATOM 1509 O O . LEU A 1 185 ? -6.247 12.187 -15.798 1.00 49.88 185 LEU A O 1
ATOM 1513 N N . LEU A 1 186 ? -6.625 11.180 -13.828 1.00 44.53 186 LEU A N 1
ATOM 1514 C CA . LEU A 1 186 ? -6.915 9.863 -14.399 1.00 44.53 186 LEU A CA 1
ATOM 1515 C C . LEU A 1 186 ? -8.168 9.914 -15.284 1.00 44.53 186 LEU A C 1
ATOM 1517 O O . LEU A 1 186 ? -8.131 9.430 -16.408 1.00 44.53 186 LEU A O 1
ATOM 1521 N N . MET A 1 187 ? -9.225 10.590 -14.822 1.00 55.69 187 MET A N 1
ATOM 1522 C CA . MET A 1 187 ? -10.462 10.788 -15.589 1.00 55.69 187 MET A CA 1
ATOM 1523 C C . MET A 1 187 ? -10.254 11.613 -16.870 1.00 55.69 187 MET A C 1
ATOM 1525 O O . MET A 1 187 ? -10.931 11.368 -17.866 1.00 55.69 187 MET A O 1
ATOM 1529 N N . LEU A 1 188 ? -9.322 12.574 -16.867 1.00 47.25 188 LEU A N 1
ATOM 1530 C CA . LEU A 1 188 ? -8.959 13.366 -18.050 1.00 47.25 188 LEU A CA 1
ATOM 1531 C C . LEU A 1 188 ? -8.130 12.572 -19.070 1.00 47.25 188 LEU A C 1
ATOM 1533 O O . LEU A 1 188 ? -8.241 12.829 -20.265 1.00 47.25 188 LEU A O 1
ATOM 1537 N N . VAL A 1 189 ? -7.317 11.616 -18.618 1.00 46.97 189 VAL A N 1
ATOM 1538 C CA . VAL A 1 189 ? -6.493 10.763 -19.492 1.00 46.97 189 VAL A CA 1
ATOM 1539 C C . VAL A 1 189 ? -7.309 9.610 -20.092 1.00 46.97 189 VAL A C 1
ATOM 1541 O O . VAL A 1 189 ? -7.009 9.171 -21.193 1.00 46.97 189 VAL A O 1
ATOM 1544 N N . THR A 1 190 ? -8.376 9.156 -19.429 1.00 40.09 190 THR A N 1
ATOM 1545 C CA . THR A 1 190 ? -9.257 8.078 -19.924 1.00 40.09 190 THR A CA 1
ATOM 1546 C C . THR A 1 190 ? -10.387 8.545 -20.854 1.00 40.09 190 THR A C 1
ATOM 1548 O O . THR A 1 190 ? -11.185 7.720 -21.290 1.00 40.09 190 THR A O 1
ATOM 1551 N N . LEU A 1 191 ? -10.509 9.851 -21.124 1.00 39.28 191 LEU A N 1
ATOM 1552 C CA . LEU A 1 191 ? -11.578 10.442 -21.950 1.00 39.28 191 LEU A CA 1
ATOM 1553 C C . LEU A 1 191 ? -11.086 11.076 -23.269 1.00 39.28 191 LEU A C 1
ATOM 1555 O O . LEU A 1 191 ? -11.821 11.863 -23.865 1.00 39.28 191 LEU A O 1
ATOM 1559 N N . ASN A 1 192 ? -9.891 10.719 -23.748 1.00 36.97 192 ASN A N 1
ATOM 1560 C CA . ASN A 1 192 ? -9.410 11.043 -25.100 1.00 36.97 192 ASN A CA 1
ATOM 1561 C C . ASN A 1 192 ? -9.063 9.774 -25.876 1.00 36.97 192 ASN A C 1
ATOM 1563 O O . ASN A 1 192 ? -8.396 8.901 -25.279 1.00 36.97 192 ASN A O 1
#

Secondary structure (DSSP, 8-state):
--S-STHHHHHHHHHHHHHHHHTTTTTGGGSHHHHHHHHHHHHGGGS-TTTHHHHHHHHHHTS-HHHHHHHHHHHHHHHHHT-TT--EETTEEPPPSS-HHHH--HHHHHTT--SSTHHHHHHHHHHHHHH--SS--HHHHHHHHHHHHHHHHHHHHHHHTT--------S-HHHHHHHHHHHHHHHHHTT-

Mean predicted aligned error: 13.81 Å

Radius of gyration: 22.01 Å; Cα contacts (8 Å, |Δi|>4): 102; chains: 1; bounding box: 48×46×60 Å

Organism: Pomacea canaliculata (NCBI:txid400727)